Protein AF-A0A3P7J5U1-F1 (afdb_monomer_lite)

Sequence (218 aa):
MSMHHVVLVRIATRFHPLPPKLYDELIEFIVDVSQHRYRTDLALLWVTELYSQYQGFTVCFNHDYISNFGRAPKSELFEKFDTTLCSLLQKLMDKGQHKEALFHKLLLDSPLVTTNALKILEKACLDEVYCAFGMTTLRELLLTRNRQRGELIDMLFRLCFHERAEVKQLCVDTLKELCSLKYMHRDLRMKLIEQLNECTLPTPPPHFVSYSVSILKS

Structure (mmCIF, N/CA/C/O backbone):
data_AF-A0A3P7J5U1-F1
#
_entry.id   AF-A0A3P7J5U1-F1
#
loop_
_atom_site.group_PDB
_atom_site.id
_atom_site.type_symbol
_atom_site.label_atom_id
_atom_site.label_alt_id
_atom_site.label_comp_id
_atom_site.label_asym_id
_atom_site.label_entity_id
_atom_site.label_seq_id
_atom_site.pdbx_PDB_ins_code
_atom_site.Cartn_x
_atom_site.Cartn_y
_atom_site.Cartn_z
_atom_site.occupancy
_atom_site.B_iso_or_equiv
_atom_site.auth_seq_id
_atom_site.auth_comp_id
_atom_site.auth_asym_id
_atom_site.auth_atom_id
_atom_site.pdbx_PDB_model_num
ATOM 1 N N . MET A 1 1 ? 7.829 -17.566 -13.303 1.00 60.84 1 MET A N 1
ATOM 2 C CA . MET A 1 1 ? 7.969 -16.253 -13.972 1.00 60.84 1 MET A CA 1
ATOM 3 C C . MET A 1 1 ? 8.139 -16.450 -15.469 1.00 60.84 1 MET A C 1
ATOM 5 O O . MET A 1 1 ? 8.960 -17.268 -15.862 1.00 60.84 1 MET A O 1
ATOM 9 N N . SER A 1 2 ? 7.387 -15.714 -16.290 1.00 78.25 2 SER A N 1
ATOM 10 C CA . SER A 1 2 ? 7.543 -15.718 -17.752 1.00 78.25 2 SER A CA 1
ATOM 11 C C . SER A 1 2 ? 8.769 -14.896 -18.174 1.00 78.25 2 SER A C 1
ATOM 13 O O . SER A 1 2 ? 8.945 -13.775 -17.695 1.00 78.25 2 SER A O 1
ATOM 15 N N . MET A 1 3 ? 9.592 -15.418 -19.092 1.00 82.50 3 MET A N 1
ATOM 16 C CA . MET A 1 3 ? 10.751 -14.706 -19.659 1.00 82.50 3 MET A CA 1
ATOM 17 C C . MET A 1 3 ? 10.342 -13.353 -20.273 1.00 82.50 3 MET A C 1
ATOM 19 O O . MET A 1 3 ? 11.074 -12.372 -20.156 1.00 82.50 3 MET A O 1
ATOM 23 N N . HIS A 1 4 ? 9.133 -13.269 -20.836 1.00 86.81 4 HIS A N 1
ATOM 24 C CA . HIS A 1 4 ? 8.593 -12.041 -21.421 1.00 86.81 4 HIS A CA 1
ATOM 25 C C . HIS A 1 4 ? 8.397 -10.919 -20.391 1.00 86.81 4 HIS A C 1
ATOM 27 O O . HIS A 1 4 ? 8.702 -9.767 -20.690 1.00 86.81 4 HIS A O 1
ATOM 33 N N . HIS A 1 5 ? 7.958 -11.233 -19.164 1.00 88.69 5 HIS A N 1
ATOM 34 C CA . HIS A 1 5 ? 7.797 -10.218 -18.114 1.00 88.69 5 HIS A CA 1
ATOM 35 C C . HIS A 1 5 ? 9.137 -9.620 -17.703 1.00 88.69 5 HIS A C 1
ATOM 37 O O . HIS A 1 5 ? 9.247 -8.410 -17.539 1.00 88.69 5 HIS A O 1
ATOM 43 N N . VAL A 1 6 ? 10.170 -10.459 -17.584 1.00 89.12 6 VAL A N 1
ATOM 44 C CA . VAL A 1 6 ? 11.515 -9.993 -17.236 1.00 89.12 6 VAL A CA 1
ATOM 45 C C . VAL A 1 6 ? 12.033 -9.039 -18.307 1.00 89.12 6 VAL A C 1
ATOM 47 O O . VAL A 1 6 ? 12.525 -7.967 -17.970 1.00 89.12 6 VAL A O 1
ATOM 50 N N . VAL A 1 7 ? 11.887 -9.387 -19.587 1.00 90.38 7 VAL A N 1
ATOM 51 C CA . VAL A 1 7 ? 12.315 -8.520 -20.695 1.00 90.38 7 VAL A CA 1
ATOM 52 C C . VAL A 1 7 ? 11.563 -7.187 -20.676 1.00 90.38 7 VAL A C 1
ATOM 54 O O . VAL A 1 7 ? 12.207 -6.140 -20.717 1.00 90.38 7 VAL A O 1
ATOM 57 N N . LEU A 1 8 ? 10.233 -7.205 -20.542 1.00 91.12 8 LEU A N 1
ATOM 58 C CA . LEU A 1 8 ? 9.419 -5.986 -20.481 1.00 91.12 8 LEU A CA 1
ATOM 59 C C . LEU A 1 8 ? 9.812 -5.082 -19.310 1.00 91.12 8 LEU A C 1
ATOM 61 O O . LEU A 1 8 ? 10.035 -3.891 -19.512 1.00 91.12 8 LEU A O 1
ATOM 65 N N . VAL A 1 9 ? 9.968 -5.641 -18.106 1.00 92.44 9 VAL A N 1
ATOM 66 C CA . VAL A 1 9 ? 10.398 -4.875 -16.927 1.00 92.44 9 VAL A CA 1
ATOM 67 C C . VAL A 1 9 ? 11.780 -4.282 -17.152 1.00 92.44 9 VAL A C 1
ATOM 69 O O . VAL A 1 9 ? 11.983 -3.108 -16.870 1.00 92.44 9 VAL A O 1
ATOM 72 N N . ARG A 1 10 ? 12.727 -5.044 -17.712 1.00 89.62 10 ARG A N 1
ATOM 73 C CA . ARG A 1 10 ? 14.063 -4.515 -18.016 1.00 89.62 10 ARG A CA 1
ATOM 74 C C . ARG A 1 10 ? 13.990 -3.353 -18.999 1.00 89.62 10 ARG A C 1
ATOM 76 O O . ARG A 1 10 ? 14.661 -2.360 -18.759 1.00 89.62 10 ARG A O 1
ATOM 83 N N . ILE A 1 11 ? 13.173 -3.436 -20.045 1.00 88.25 11 ILE A N 1
ATOM 84 C CA . ILE A 1 11 ? 12.976 -2.322 -20.985 1.00 88.25 11 ILE A CA 1
ATOM 85 C C . ILE A 1 11 ? 12.367 -1.111 -20.262 1.00 88.25 11 ILE A C 1
ATOM 87 O O . ILE A 1 11 ? 12.873 -0.001 -20.412 1.00 88.25 11 ILE A O 1
ATOM 91 N N . ALA A 1 12 ? 11.347 -1.325 -19.427 1.00 89.88 12 ALA A N 1
ATOM 92 C CA . ALA A 1 12 ? 10.651 -0.264 -18.697 1.00 89.88 12 ALA A CA 1
ATOM 93 C C . ALA A 1 12 ? 11.520 0.429 -17.626 1.00 89.88 12 ALA A C 1
ATOM 95 O O . ALA A 1 12 ? 11.313 1.601 -17.297 1.00 89.88 12 ALA A O 1
ATOM 96 N N . THR A 1 13 ? 12.487 -0.284 -17.040 1.00 90.06 13 THR A N 1
ATOM 97 C CA . THR A 1 13 ? 13.262 0.221 -15.898 1.00 90.06 13 THR A CA 1
ATOM 98 C C . THR A 1 13 ? 14.694 0.606 -16.231 1.00 90.06 13 THR A C 1
ATOM 100 O O . THR A 1 13 ? 15.200 1.537 -15.604 1.00 90.06 13 THR A O 1
ATOM 103 N N . ARG A 1 14 ? 15.362 -0.070 -17.176 1.00 85.69 14 ARG A N 1
ATOM 104 C CA . ARG A 1 14 ? 16.804 0.107 -17.437 1.00 85.69 14 ARG A CA 1
ATOM 105 C C . ARG A 1 14 ? 17.145 1.386 -18.175 1.00 85.69 14 ARG A C 1
ATOM 107 O O . ARG A 1 14 ? 18.268 1.843 -18.013 1.00 85.69 14 ARG A O 1
ATOM 114 N N . PHE A 1 15 ? 16.234 1.920 -18.976 1.00 81.12 15 PHE A N 1
ATOM 115 C CA . PHE A 1 15 ? 16.479 3.106 -19.787 1.00 81.12 15 PHE A CA 1
ATOM 116 C C . PHE A 1 15 ? 15.584 4.237 -19.292 1.00 81.12 15 PHE A C 1
ATOM 118 O O . PHE A 1 15 ? 14.374 4.052 -19.138 1.00 81.12 15 PHE A O 1
ATOM 125 N N . HIS A 1 16 ? 16.185 5.383 -18.985 1.00 77.31 16 HIS A N 1
ATOM 126 C CA . HIS A 1 16 ? 15.468 6.569 -18.536 1.00 77.31 16 HIS A CA 1
ATOM 127 C C . HIS A 1 16 ? 15.714 7.753 -19.489 1.00 77.31 16 HIS A C 1
ATOM 129 O O . HIS A 1 16 ? 16.869 7.975 -19.863 1.00 77.31 16 HIS A O 1
ATOM 135 N N . PRO A 1 17 ? 14.660 8.523 -19.838 1.00 79.69 17 PRO A N 1
ATOM 136 C CA . PRO A 1 17 ? 13.260 8.356 -19.440 1.00 79.69 17 PRO A CA 1
ATOM 137 C C . PRO A 1 17 ? 12.537 7.265 -20.239 1.00 79.69 17 PRO A C 1
ATOM 139 O O . PRO A 1 17 ? 12.826 7.025 -21.410 1.00 79.69 17 PRO A O 1
ATOM 142 N N . LEU A 1 18 ? 11.555 6.618 -19.604 1.00 84.56 18 LEU A N 1
ATOM 143 C CA . LEU A 1 18 ? 10.609 5.774 -20.331 1.00 84.56 18 LEU A CA 1
ATOM 144 C C . LEU A 1 18 ? 9.651 6.699 -21.100 1.00 84.56 18 LEU A C 1
ATOM 146 O O . LEU A 1 18 ? 9.106 7.615 -20.481 1.00 84.56 18 LEU A O 1
ATOM 150 N N . PRO A 1 19 ? 9.414 6.493 -22.409 1.00 89.06 19 PRO A N 1
ATOM 151 C CA . PRO A 1 19 ? 8.459 7.309 -23.147 1.00 89.06 19 PRO A CA 1
ATOM 152 C C . PRO A 1 19 ? 7.081 7.291 -22.461 1.00 89.06 19 PRO A C 1
ATOM 154 O O . PRO A 1 19 ? 6.579 6.197 -22.192 1.00 89.06 19 PRO A O 1
ATOM 157 N N . PRO A 1 20 ? 6.435 8.452 -22.218 1.00 90.31 20 PRO A N 1
ATOM 158 C CA . PRO A 1 20 ? 5.174 8.514 -21.472 1.00 90.31 20 PRO A CA 1
ATOM 159 C C . PRO A 1 20 ? 4.081 7.609 -22.047 1.00 90.31 20 PRO A C 1
ATOM 161 O O . PRO A 1 20 ? 3.435 6.877 -21.312 1.00 90.31 20 PRO A O 1
ATOM 164 N N . LYS A 1 21 ? 3.969 7.550 -23.381 1.00 92.31 21 LYS A N 1
ATOM 165 C CA . LYS A 1 21 ? 3.026 6.653 -24.067 1.00 92.31 21 LYS A CA 1
ATOM 166 C C . LYS A 1 21 ? 3.228 5.183 -23.692 1.00 92.31 21 LYS A C 1
ATOM 168 O O . LYS A 1 21 ? 2.262 4.489 -23.413 1.00 92.31 21 LYS A O 1
ATOM 173 N N . LEU A 1 22 ? 4.481 4.724 -23.659 1.00 91.00 22 LEU A N 1
ATOM 174 C CA . LEU A 1 22 ? 4.805 3.338 -23.318 1.00 91.00 22 LEU A CA 1
ATOM 175 C C . LEU A 1 22 ? 4.545 3.055 -21.834 1.00 91.00 22 LEU A C 1
ATOM 177 O O . LEU A 1 22 ? 4.099 1.965 -21.486 1.00 91.00 22 LEU A O 1
ATOM 181 N N . TYR A 1 23 ? 4.821 4.029 -20.964 1.00 93.38 23 TYR A N 1
ATOM 182 C CA . TYR A 1 23 ? 4.488 3.941 -19.545 1.00 93.38 23 TYR A CA 1
ATOM 183 C C . TYR A 1 23 ? 2.976 3.779 -19.343 1.00 93.38 23 TYR A C 1
ATOM 185 O O . TYR A 1 23 ? 2.546 2.829 -18.690 1.00 93.38 23 TYR A O 1
ATOM 193 N N . ASP A 1 24 ? 2.179 4.652 -19.959 1.00 93.81 24 ASP A N 1
ATOM 194 C CA . ASP A 1 24 ? 0.721 4.633 -19.846 1.00 93.81 24 ASP A CA 1
ATOM 195 C C . ASP A 1 24 ? 0.129 3.343 -20.424 1.00 93.81 24 ASP A C 1
ATOM 197 O O . ASP A 1 24 ? -0.691 2.695 -19.775 1.00 93.81 24 ASP A O 1
ATOM 201 N N . GLU A 1 25 ? 0.592 2.906 -21.599 1.00 93.56 25 GLU A N 1
ATOM 202 C CA . GLU A 1 25 ? 0.176 1.637 -22.204 1.00 93.56 25 GLU A CA 1
ATOM 203 C C . GLU A 1 25 ? 0.523 0.432 -21.325 1.00 93.56 25 GLU A C 1
ATOM 205 O O . GLU A 1 25 ? -0.283 -0.491 -21.214 1.00 93.56 25 GLU A O 1
ATOM 210 N N . LEU A 1 26 ? 1.686 0.428 -20.665 1.00 93.25 26 LEU A N 1
ATOM 211 C CA . LEU A 1 26 ? 2.076 -0.657 -19.766 1.00 93.25 26 LEU A CA 1
ATOM 212 C C . LEU A 1 26 ? 1.196 -0.696 -18.511 1.00 93.25 26 LEU A C 1
ATOM 214 O O . LEU A 1 26 ? 0.783 -1.779 -18.091 1.00 93.25 26 LEU A O 1
ATOM 218 N N . ILE A 1 27 ? 0.874 0.465 -17.934 1.00 93.44 27 ILE A N 1
ATOM 219 C CA . ILE A 1 27 ? -0.076 0.569 -16.821 1.00 93.44 27 ILE A CA 1
ATOM 220 C C . ILE A 1 27 ? -1.443 0.041 -17.262 1.00 93.44 27 ILE A C 1
ATOM 222 O O . ILE A 1 27 ? -1.974 -0.868 -16.623 1.00 93.44 27 ILE A O 1
ATOM 226 N N . GLU A 1 28 ? -1.985 0.550 -18.371 1.00 91.81 28 GLU A N 1
ATOM 227 C CA . GLU A 1 28 ? -3.286 0.148 -18.919 1.00 91.81 28 GLU A CA 1
ATOM 228 C C . GLU A 1 28 ? -3.339 -1.350 -19.232 1.00 91.81 28 GLU A C 1
ATOM 230 O O . GLU A 1 28 ? -4.322 -2.017 -18.892 1.00 91.81 28 GLU A O 1
ATOM 235 N N . PHE A 1 29 ? -2.261 -1.890 -19.803 1.00 90.75 29 PHE A N 1
ATOM 236 C CA . PHE A 1 29 ? -2.098 -3.314 -20.059 1.00 90.75 29 PHE A CA 1
ATOM 237 C C . PHE A 1 29 ? -2.156 -4.121 -18.764 1.00 90.75 29 PHE A C 1
ATOM 239 O O . PHE A 1 29 ? -2.888 -5.105 -18.708 1.00 90.75 29 PHE A O 1
ATOM 246 N N . ILE A 1 30 ? -1.425 -3.720 -17.719 1.00 90.88 30 ILE A N 1
ATOM 247 C CA . ILE A 1 30 ? -1.407 -4.421 -16.426 1.00 90.88 30 ILE A CA 1
ATOM 248 C C . ILE A 1 30 ? -2.788 -4.402 -15.769 1.00 90.88 30 ILE A C 1
ATOM 250 O O . ILE A 1 30 ? -3.239 -5.434 -15.268 1.00 90.88 30 ILE A O 1
ATOM 254 N N . VAL A 1 31 ? -3.461 -3.249 -15.772 1.00 88.88 31 VAL A N 1
ATOM 255 C CA . VAL A 1 31 ? -4.744 -3.083 -15.080 1.00 88.88 31 VAL A CA 1
ATOM 256 C C . VAL A 1 31 ? -5.940 -3.606 -15.879 1.00 88.88 31 VAL A C 1
ATOM 258 O O . VAL A 1 31 ? -7.067 -3.510 -15.400 1.00 88.88 31 VAL A O 1
ATOM 261 N N . ASP A 1 32 ? -5.768 -4.123 -17.094 1.00 85.62 32 ASP A N 1
ATOM 262 C CA . ASP A 1 32 ? -6.867 -4.685 -17.885 1.00 85.62 32 ASP A CA 1
ATOM 263 C C . ASP A 1 32 ? -7.365 -6.042 -17.318 1.00 85.62 32 ASP A C 1
ATOM 265 O O . ASP A 1 32 ? -6.584 -6.945 -17.001 1.00 85.62 32 ASP A O 1
ATOM 269 N N . VAL A 1 33 ? -8.696 -6.161 -17.201 1.00 66.94 33 VAL A N 1
ATOM 270 C CA . VAL A 1 33 ? -9.469 -7.213 -16.504 1.00 66.94 33 VAL A CA 1
ATOM 271 C C . VAL A 1 33 ? -9.299 -8.590 -17.152 1.00 66.94 33 VAL A C 1
ATOM 273 O O . VAL A 1 33 ? -9.354 -9.614 -16.468 1.00 66.94 33 VAL A O 1
ATOM 276 N N . SER A 1 34 ? -9.056 -8.625 -18.463 1.00 70.50 34 SER A N 1
ATOM 277 C CA . SER A 1 34 ? -9.069 -9.861 -19.253 1.00 70.50 34 SER A CA 1
ATOM 278 C C . SER A 1 34 ? -7.992 -10.888 -18.852 1.00 70.50 34 SER A C 1
ATOM 280 O O . SER A 1 34 ? -8.170 -12.076 -19.112 1.00 70.50 34 SER A O 1
ATOM 282 N N . GLN A 1 35 ? -6.889 -10.474 -18.203 1.00 68.75 35 GLN A N 1
ATOM 283 C CA . GLN A 1 35 ? -5.720 -11.335 -17.917 1.00 68.75 35 GLN A CA 1
ATOM 284 C C . GLN A 1 35 ? -5.058 -11.068 -16.542 1.00 68.75 35 GLN A C 1
ATOM 286 O O . GLN A 1 35 ? -3.833 -10.982 -16.418 1.00 68.75 35 GLN A O 1
ATOM 291 N N . HIS A 1 36 ? -5.855 -10.942 -15.477 1.00 67.31 36 HIS A N 1
ATOM 292 C CA . HIS A 1 36 ? -5.398 -10.485 -14.151 1.00 67.31 36 HIS A CA 1
ATOM 293 C C . HIS A 1 36 ? -4.274 -11.322 -13.495 1.00 67.31 36 HIS A C 1
ATOM 295 O O . HIS A 1 36 ? -3.362 -10.754 -12.888 1.00 67.31 36 HIS A O 1
ATOM 301 N N . ARG A 1 37 ? -4.280 -12.664 -13.605 1.00 68.75 37 ARG A N 1
ATOM 302 C CA . ARG A 1 37 ? -3.286 -13.504 -12.894 1.00 68.75 37 ARG A CA 1
ATOM 303 C C . ARG A 1 37 ? -1.867 -13.318 -13.419 1.00 68.75 37 ARG A C 1
ATOM 305 O O . ARG A 1 37 ? -0.956 -13.103 -12.630 1.00 68.75 37 ARG A O 1
ATOM 312 N N . TYR A 1 38 ? -1.680 -13.362 -14.737 1.00 72.88 38 TYR A N 1
ATOM 313 C CA . TYR A 1 38 ? -0.350 -13.235 -15.341 1.00 72.88 38 TYR A CA 1
ATOM 314 C C . TYR A 1 38 ? 0.214 -11.819 -15.182 1.00 72.88 38 TYR A C 1
ATOM 316 O O . TYR A 1 38 ? 1.407 -11.643 -14.951 1.00 72.88 38 TYR A O 1
ATOM 324 N N . ARG A 1 39 ? -0.649 -10.804 -15.233 1.00 85.75 39 ARG A N 1
ATOM 325 C CA . ARG A 1 39 ? -0.245 -9.397 -15.116 1.00 85.75 39 ARG A CA 1
ATOM 326 C C . ARG A 1 39 ? 0.097 -8.977 -13.687 1.00 85.75 39 ARG A C 1
ATOM 328 O O . ARG A 1 39 ? 0.854 -8.028 -13.509 1.00 85.75 39 ARG A O 1
ATOM 335 N N . THR A 1 40 ? -0.376 -9.719 -12.684 1.00 88.62 40 THR A N 1
ATOM 336 C CA . THR A 1 40 ? 0.003 -9.494 -11.281 1.00 88.62 40 THR A CA 1
ATOM 337 C C . THR A 1 40 ? 1.506 -9.664 -11.076 1.00 88.62 40 THR A C 1
ATOM 339 O O . THR A 1 40 ? 2.155 -8.766 -10.547 1.00 88.62 40 THR A O 1
ATOM 342 N N . ASP A 1 41 ? 2.080 -10.768 -11.563 1.00 89.44 41 ASP A N 1
ATOM 343 C CA . ASP A 1 41 ? 3.523 -11.011 -11.461 1.00 89.44 41 ASP A CA 1
ATOM 344 C C . ASP A 1 41 ? 4.324 -9.920 -12.178 1.00 89.44 41 ASP A C 1
ATOM 346 O O . ASP A 1 41 ? 5.362 -9.489 -11.685 1.00 89.44 41 ASP A O 1
ATOM 350 N N . LEU A 1 42 ? 3.841 -9.455 -13.337 1.00 93.00 42 LEU A N 1
ATOM 351 C CA . LEU A 1 42 ? 4.474 -8.371 -14.086 1.00 93.00 42 LEU A CA 1
ATOM 352 C C . LEU A 1 42 ? 4.495 -7.062 -13.282 1.00 93.00 42 LEU A C 1
ATOM 354 O O . LEU A 1 42 ? 5.540 -6.419 -13.204 1.00 93.00 42 LEU A O 1
ATOM 358 N N . ALA A 1 43 ? 3.370 -6.691 -12.669 1.00 93.75 43 ALA A N 1
ATOM 359 C CA . ALA A 1 43 ? 3.262 -5.488 -11.848 1.00 93.75 43 ALA A CA 1
ATOM 360 C C . ALA A 1 43 ? 4.212 -5.538 -10.643 1.00 93.75 43 ALA A C 1
ATOM 362 O O . ALA A 1 43 ? 4.966 -4.594 -10.409 1.00 93.75 43 ALA A O 1
ATOM 363 N N . LEU A 1 44 ? 4.221 -6.666 -9.925 1.00 94.12 44 LEU A N 1
ATOM 364 C CA . LEU A 1 44 ? 5.107 -6.877 -8.780 1.00 94.12 44 LEU A CA 1
ATOM 365 C C . LEU A 1 44 ? 6.576 -6.825 -9.205 1.00 94.12 44 LEU A C 1
ATOM 367 O O . LEU A 1 44 ? 7.359 -6.103 -8.596 1.00 94.12 44 LEU A O 1
ATOM 371 N N . LEU A 1 45 ? 6.947 -7.501 -10.297 1.00 94.25 45 LEU A N 1
ATOM 372 C CA . LEU A 1 45 ? 8.310 -7.456 -10.830 1.00 94.25 45 LEU A CA 1
ATOM 373 C C . LEU A 1 45 ? 8.744 -6.039 -11.198 1.00 94.25 45 LEU A C 1
ATOM 375 O O . LEU A 1 45 ? 9.884 -5.664 -10.925 1.00 94.25 45 LEU A O 1
ATOM 379 N N . TRP A 1 46 ? 7.852 -5.253 -11.802 1.00 95.50 46 TRP A N 1
ATOM 380 C CA . TRP A 1 46 ? 8.151 -3.876 -12.172 1.00 95.50 46 TRP A CA 1
ATOM 381 C C . TRP A 1 46 ? 8.422 -3.011 -10.937 1.00 95.50 46 TRP A C 1
ATOM 383 O O . TRP A 1 46 ? 9.476 -2.378 -10.849 1.00 95.50 46 TRP A O 1
ATOM 393 N N . VAL A 1 47 ? 7.521 -3.045 -9.954 1.00 96.88 47 VAL A N 1
ATOM 394 C CA . VAL A 1 47 ? 7.639 -2.286 -8.698 1.00 96.88 47 VAL A CA 1
ATOM 395 C C . VAL A 1 47 ? 8.877 -2.718 -7.902 1.00 96.88 47 VAL A C 1
ATOM 397 O O . VAL A 1 47 ? 9.640 -1.869 -7.436 1.00 96.88 47 VAL A O 1
ATOM 400 N N . THR A 1 48 ? 9.141 -4.022 -7.793 1.00 95.75 48 THR A N 1
ATOM 401 C CA . THR A 1 48 ? 10.325 -4.555 -7.102 1.00 95.75 48 THR A CA 1
ATOM 402 C C . THR A 1 48 ? 11.627 -4.161 -7.797 1.00 95.75 48 THR A C 1
ATOM 404 O O . THR A 1 48 ? 12.601 -3.831 -7.116 1.00 95.75 48 THR A O 1
ATOM 407 N N . GLU A 1 49 ? 11.682 -4.169 -9.130 1.00 95.00 49 GLU A N 1
ATOM 408 C CA . GLU A 1 49 ? 12.876 -3.738 -9.864 1.00 95.00 49 GLU A CA 1
ATOM 409 C C . GLU A 1 49 ? 13.139 -2.240 -9.658 1.00 95.00 49 GLU A C 1
ATOM 411 O O . GLU A 1 49 ? 14.279 -1.869 -9.393 1.00 95.00 49 GLU A O 1
ATOM 416 N N . LEU A 1 50 ? 12.109 -1.387 -9.699 1.00 94.94 50 LEU A N 1
ATOM 417 C CA . LEU A 1 50 ? 12.257 0.048 -9.419 1.00 94.94 50 LEU A CA 1
ATOM 418 C C . LEU A 1 50 ? 12.755 0.304 -7.993 1.00 94.94 50 LEU A C 1
ATOM 420 O O . LEU A 1 50 ? 13.673 1.098 -7.787 1.00 94.94 50 LEU A O 1
ATOM 424 N N . TYR A 1 51 ? 12.217 -0.419 -7.009 1.00 95.94 51 TYR A N 1
ATOM 425 C CA . TYR A 1 51 ? 12.725 -0.351 -5.641 1.00 95.94 51 TYR A CA 1
ATOM 426 C C . TYR A 1 51 ? 14.182 -0.826 -5.546 1.00 95.94 51 TYR A C 1
ATOM 428 O O . TYR A 1 51 ? 14.992 -0.227 -4.839 1.00 95.94 51 TYR A O 1
ATOM 436 N N . SER A 1 52 ? 14.539 -1.884 -6.276 1.00 94.81 52 SER A N 1
ATOM 437 C CA . SER A 1 52 ? 15.909 -2.408 -6.315 1.00 94.81 52 SER A CA 1
ATOM 438 C C . SER A 1 52 ? 16.887 -1.394 -6.911 1.00 94.81 52 SER A C 1
ATOM 440 O O . SER A 1 52 ? 17.995 -1.250 -6.393 1.00 94.81 52 SER A O 1
ATOM 442 N N . GLN A 1 53 ? 16.470 -0.637 -7.931 1.00 91.94 53 GLN A N 1
ATOM 443 C CA . GLN A 1 53 ? 17.237 0.492 -8.466 1.00 91.94 53 GLN A CA 1
ATOM 444 C C . GLN A 1 53 ? 17.396 1.593 -7.413 1.00 91.94 53 GLN A C 1
ATOM 446 O O . GLN A 1 53 ? 18.514 2.037 -7.162 1.00 91.94 53 GLN A O 1
ATOM 451 N N . TYR A 1 54 ? 16.311 1.980 -6.738 1.00 93.06 54 TYR A N 1
ATOM 452 C CA . TYR A 1 54 ? 16.336 2.972 -5.654 1.00 93.06 54 TYR A CA 1
ATOM 453 C C . TYR A 1 54 ? 17.287 2.590 -4.502 1.00 93.06 54 TYR A C 1
ATOM 455 O O . TYR A 1 54 ? 18.002 3.444 -3.970 1.00 93.06 54 TYR A O 1
ATOM 463 N N . GLN A 1 55 ? 17.342 1.308 -4.137 1.00 93.50 55 GLN A N 1
ATOM 464 C CA . GLN A 1 55 ? 18.278 0.790 -3.131 1.00 93.50 55 GLN A CA 1
ATOM 465 C C . GLN A 1 55 ? 19.715 0.631 -3.656 1.00 93.50 55 GLN A C 1
ATOM 467 O O . GLN A 1 55 ? 20.631 0.395 -2.871 1.00 93.50 55 GLN A O 1
ATOM 472 N N . GLY A 1 56 ? 19.934 0.774 -4.966 1.00 89.25 56 GLY A N 1
ATOM 473 C CA . GLY A 1 56 ? 21.242 0.643 -5.605 1.00 89.25 56 GLY A CA 1
ATOM 474 C C . GLY A 1 56 ? 21.664 -0.796 -5.915 1.00 89.25 56 GLY A C 1
ATOM 475 O O . GLY A 1 56 ? 22.832 -1.018 -6.235 1.00 89.25 56 GLY A O 1
ATOM 476 N N . PHE A 1 57 ? 20.745 -1.766 -5.845 1.00 89.06 57 PHE A N 1
ATOM 477 C CA . PHE A 1 57 ? 21.004 -3.171 -6.184 1.00 89.06 57 PHE A CA 1
ATOM 478 C C . PHE A 1 57 ? 21.041 -3.424 -7.694 1.00 89.06 57 PHE A C 1
ATOM 480 O O . PHE A 1 57 ? 21.719 -4.345 -8.150 1.00 89.06 57 PHE A O 1
ATOM 487 N N . THR A 1 58 ? 20.324 -2.622 -8.482 1.00 87.50 58 THR A N 1
ATOM 488 C CA . THR A 1 58 ? 20.317 -2.713 -9.948 1.00 87.50 58 THR A CA 1
ATOM 489 C C . THR A 1 58 ? 20.572 -1.355 -10.594 1.00 87.50 58 THR A C 1
ATOM 491 O O . THR A 1 58 ? 20.501 -0.306 -9.957 1.00 87.50 58 THR A O 1
ATOM 494 N N . VAL A 1 59 ? 20.939 -1.380 -11.878 1.00 80.62 59 VAL A N 1
ATOM 495 C CA . VAL A 1 59 ? 21.338 -0.187 -12.635 1.00 80.62 59 VAL A CA 1
ATOM 496 C C . VAL A 1 59 ? 20.154 0.347 -13.445 1.00 80.62 59 VAL A C 1
ATOM 498 O O . VAL A 1 59 ? 19.401 -0.423 -14.048 1.00 80.62 59 VAL A O 1
ATOM 501 N N . CYS A 1 60 ? 20.029 1.669 -13.478 1.00 80.06 60 CYS A N 1
ATOM 502 C CA . CYS A 1 60 ? 19.247 2.437 -14.441 1.00 80.06 60 CYS A CA 1
ATOM 503 C C . CYS A 1 60 ? 20.249 3.268 -15.245 1.00 80.06 60 CYS A C 1
ATOM 505 O O . CYS A 1 60 ? 21.108 3.883 -14.621 1.00 80.06 60 CYS A O 1
ATOM 507 N N . PHE A 1 61 ? 20.176 3.246 -16.573 1.00 74.44 61 PHE A N 1
ATOM 508 C CA . PHE A 1 61 ? 20.984 4.072 -17.464 1.00 74.44 61 PHE A CA 1
ATOM 509 C C . PHE A 1 61 ? 20.185 5.321 -17.845 1.00 74.44 61 PHE A C 1
ATOM 511 O O . PHE A 1 61 ? 19.104 5.212 -18.429 1.00 74.44 61 PHE A O 1
ATOM 518 N N . ASN A 1 62 ? 20.719 6.495 -17.516 1.00 68.94 62 ASN A N 1
ATOM 519 C CA . ASN A 1 62 ? 20.181 7.787 -17.946 1.00 68.94 62 ASN A CA 1
ATOM 520 C C . ASN A 1 62 ? 20.944 8.316 -19.184 1.00 68.94 62 ASN A C 1
ATOM 522 O O . ASN A 1 62 ? 22.059 7.867 -19.463 1.00 68.94 62 ASN A O 1
ATOM 526 N N . HIS A 1 63 ? 20.357 9.270 -19.916 1.00 60.81 63 HIS A N 1
ATOM 527 C CA . HIS A 1 63 ? 20.962 9.937 -21.078 1.00 60.81 63 HIS A CA 1
ATOM 528 C C . HIS A 1 63 ? 22.319 10.585 -20.768 1.00 60.81 63 HIS A C 1
ATOM 530 O O . HIS A 1 63 ? 23.200 10.590 -21.625 1.00 60.81 63 HIS A O 1
ATOM 536 N N . ASP A 1 64 ? 22.524 11.037 -19.531 1.00 60.03 64 ASP A N 1
ATOM 537 C CA . ASP A 1 64 ? 23.797 11.569 -19.039 1.00 60.03 64 ASP A CA 1
ATOM 538 C C . ASP A 1 64 ? 24.740 10.456 -18.548 1.00 60.03 64 ASP A C 1
ATOM 540 O O . ASP A 1 64 ? 25.191 10.408 -17.400 1.00 60.03 64 ASP A O 1
ATOM 544 N N . TYR A 1 65 ? 25.085 9.535 -19.449 1.00 55.38 65 TYR A N 1
ATOM 545 C CA . TYR A 1 65 ? 26.043 8.459 -19.164 1.00 55.38 65 TYR A CA 1
ATOM 546 C C . TYR A 1 65 ? 27.424 8.982 -18.717 1.00 55.38 65 TYR A C 1
ATOM 548 O O . TYR A 1 65 ? 28.171 8.256 -18.059 1.00 55.38 65 TYR A O 1
ATOM 556 N N . ILE A 1 66 ? 2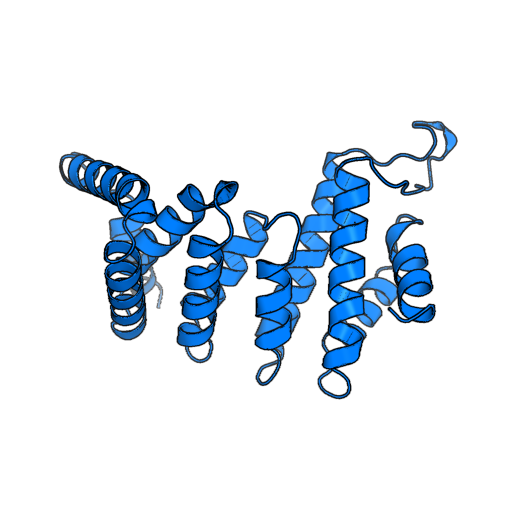7.741 10.240 -19.049 1.00 54.38 66 ILE A N 1
ATOM 557 C CA . ILE A 1 66 ? 29.041 10.889 -18.839 1.00 54.38 66 ILE A CA 1
ATOM 558 C C . ILE A 1 66 ? 29.200 11.447 -17.415 1.00 54.38 66 ILE A C 1
ATOM 560 O O . ILE A 1 66 ? 30.303 11.400 -16.879 1.00 54.38 66 ILE A O 1
ATOM 564 N N . SER A 1 67 ? 28.139 11.964 -16.781 1.00 63.25 67 SER A N 1
ATOM 565 C CA . SER A 1 67 ? 28.279 12.756 -15.544 1.00 63.25 67 SER A CA 1
ATOM 566 C C . SER A 1 67 ? 28.290 11.915 -14.260 1.00 63.25 67 SER A C 1
ATOM 568 O O . SER A 1 67 ? 29.032 12.237 -13.339 1.00 63.25 67 SER A O 1
ATOM 570 N N . ASN A 1 68 ? 27.533 10.809 -14.214 1.00 60.62 68 ASN A N 1
ATOM 571 C CA . ASN A 1 68 ? 27.361 9.966 -13.015 1.00 60.62 68 ASN A CA 1
ATOM 572 C C . ASN A 1 68 ? 27.509 8.454 -13.291 1.00 60.62 68 ASN A C 1
ATOM 574 O O . ASN A 1 68 ? 26.863 7.628 -12.638 1.00 60.62 68 ASN A O 1
ATOM 578 N N . PHE A 1 69 ? 28.308 8.059 -14.290 1.00 60.69 69 PHE A N 1
ATOM 579 C CA . PHE A 1 69 ? 28.397 6.659 -14.752 1.00 60.69 69 PHE A CA 1
ATOM 580 C C . PHE A 1 69 ? 27.013 6.058 -15.075 1.00 60.69 69 PHE A C 1
ATOM 582 O O . PHE A 1 69 ? 26.732 4.890 -14.792 1.00 60.69 69 PHE A O 1
ATOM 589 N N . GLY A 1 70 ? 26.115 6.893 -15.606 1.00 60.06 70 GLY A N 1
ATOM 590 C CA . GLY A 1 70 ? 24.747 6.528 -15.961 1.00 60.06 70 GLY A CA 1
ATOM 591 C C . GLY A 1 70 ? 23.765 6.377 -14.799 1.00 60.06 70 GLY A C 1
ATOM 592 O O . GLY A 1 70 ? 22.607 6.098 -15.082 1.00 60.06 70 GLY A O 1
ATOM 593 N N . ARG A 1 71 ? 24.157 6.572 -13.529 1.00 67.81 71 ARG A N 1
ATOM 594 C CA . ARG A 1 71 ? 23.255 6.408 -12.373 1.00 67.81 71 ARG A CA 1
ATOM 595 C C . ARG A 1 71 ? 22.404 7.657 -12.133 1.00 67.81 71 ARG A C 1
ATOM 597 O O . ARG A 1 71 ? 22.938 8.734 -11.877 1.00 67.81 71 ARG A O 1
ATOM 604 N N . ALA A 1 72 ? 21.082 7.490 -12.150 1.00 77.62 72 ALA A N 1
ATOM 605 C CA . ALA A 1 72 ? 20.156 8.539 -11.730 1.00 77.62 72 ALA A CA 1
ATOM 606 C C . ALA A 1 72 ? 20.291 8.836 -10.215 1.00 77.62 72 ALA A C 1
ATOM 608 O O . ALA A 1 72 ? 20.597 7.921 -9.437 1.00 77.62 72 ALA A O 1
ATOM 609 N N . PRO A 1 73 ? 20.064 10.088 -9.769 1.00 84.81 73 PRO A N 1
ATOM 610 C CA . PRO A 1 73 ? 20.017 10.447 -8.355 1.00 84.81 73 PRO A CA 1
ATOM 611 C C . PRO A 1 73 ? 19.022 9.591 -7.565 1.00 84.81 73 PRO A C 1
ATOM 613 O O . PRO A 1 73 ? 17.954 9.223 -8.052 1.00 84.81 73 PRO A O 1
ATOM 616 N N . LYS A 1 74 ? 19.332 9.322 -6.291 1.00 88.00 74 LYS A N 1
ATOM 617 C CA . LYS A 1 74 ? 18.476 8.493 -5.426 1.00 88.00 74 LYS A CA 1
ATOM 618 C C . LYS A 1 74 ? 17.056 9.058 -5.266 1.00 88.00 74 LYS A C 1
ATOM 620 O O . LYS A 1 74 ? 16.114 8.280 -5.161 1.00 88.00 74 LYS A O 1
ATOM 625 N N . SER A 1 75 ? 16.904 10.384 -5.252 1.00 90.50 75 SER A N 1
ATOM 626 C CA . SER A 1 75 ? 15.601 11.059 -5.196 1.00 90.50 75 SER A CA 1
ATOM 627 C C . SER A 1 75 ? 14.750 10.782 -6.436 1.00 90.50 75 SER A C 1
ATOM 629 O O . SER A 1 75 ? 13.583 10.447 -6.295 1.00 90.50 75 SER A O 1
ATOM 631 N N . GLU A 1 76 ? 15.347 10.834 -7.627 1.00 89.19 76 GLU A N 1
ATOM 632 C CA . GLU A 1 76 ? 14.672 10.547 -8.901 1.00 89.19 76 GLU A CA 1
ATOM 633 C C . GLU A 1 76 ? 14.265 9.067 -8.995 1.00 89.19 76 GLU A C 1
ATOM 635 O O . GLU A 1 76 ? 13.160 8.733 -9.417 1.00 89.19 76 GLU A O 1
ATOM 640 N N . LEU A 1 77 ? 15.127 8.156 -8.528 1.00 91.19 77 LEU A N 1
ATOM 641 C CA . LEU A 1 77 ? 14.805 6.726 -8.463 1.00 91.19 77 LEU A CA 1
ATOM 642 C C . LEU A 1 77 ? 13.662 6.436 -7.481 1.00 91.19 77 LEU A C 1
ATOM 644 O O . LEU A 1 77 ? 12.815 5.586 -7.762 1.00 91.19 77 LEU A O 1
ATOM 648 N N . PHE A 1 78 ? 13.634 7.136 -6.343 1.00 94.69 78 PHE A N 1
ATOM 649 C CA . PHE A 1 78 ? 12.528 7.048 -5.393 1.00 94.69 78 PHE A CA 1
ATOM 650 C C . PHE A 1 78 ? 11.230 7.573 -6.000 1.00 94.69 78 PHE A C 1
ATOM 652 O O . PHE A 1 78 ? 10.214 6.893 -5.913 1.00 94.69 78 PHE A O 1
ATOM 659 N N . GLU A 1 79 ? 11.270 8.742 -6.641 1.00 94.31 79 GLU A N 1
ATOM 660 C CA . GLU A 1 79 ? 10.116 9.336 -7.316 1.00 94.31 79 GLU A CA 1
ATOM 661 C C . GLU A 1 79 ? 9.566 8.388 -8.383 1.00 94.31 79 GLU A C 1
ATOM 663 O O . GLU A 1 79 ? 8.384 8.067 -8.366 1.00 94.31 79 GLU A O 1
ATOM 668 N N . LYS A 1 80 ? 10.425 7.814 -9.232 1.00 92.62 80 LYS A N 1
ATOM 669 C CA . LYS A 1 80 ? 10.012 6.827 -10.241 1.00 92.62 80 LYS A CA 1
ATOM 670 C C . LYS A 1 80 ? 9.309 5.619 -9.616 1.00 92.62 80 LYS A C 1
ATOM 672 O O . LYS A 1 80 ? 8.279 5.174 -10.128 1.00 92.62 80 LYS A O 1
ATOM 677 N N . PHE A 1 81 ? 9.861 5.076 -8.530 1.00 96.56 81 PHE A N 1
ATOM 678 C CA . PHE A 1 81 ? 9.250 3.976 -7.783 1.00 96.56 81 PHE A CA 1
ATOM 679 C C . PHE A 1 81 ? 7.880 4.371 -7.214 1.00 96.56 81 PHE A C 1
ATOM 681 O O . PHE A 1 81 ? 6.896 3.666 -7.448 1.00 96.56 81 PHE A O 1
ATOM 688 N N . ASP A 1 82 ? 7.814 5.504 -6.517 1.00 97.75 82 ASP A N 1
ATOM 689 C CA . ASP A 1 82 ? 6.607 5.997 -5.858 1.00 97.75 82 ASP A CA 1
ATOM 690 C C . ASP A 1 82 ? 5.498 6.316 -6.865 1.00 97.75 82 ASP A C 1
ATOM 692 O O . ASP A 1 82 ? 4.380 5.816 -6.734 1.00 97.75 82 ASP A O 1
ATOM 696 N N . THR A 1 83 ? 5.813 7.063 -7.924 1.00 96.62 83 THR A N 1
ATOM 697 C CA . THR A 1 83 ? 4.877 7.406 -8.999 1.00 96.62 83 THR A CA 1
ATOM 698 C C . THR A 1 83 ? 4.345 6.159 -9.693 1.00 96.62 83 THR A C 1
ATOM 700 O O . THR A 1 83 ? 3.143 6.087 -9.949 1.00 96.62 83 THR A O 1
ATOM 703 N N . THR A 1 84 ? 5.189 5.155 -9.956 1.00 96.75 84 THR A N 1
ATOM 704 C CA . THR A 1 84 ? 4.751 3.906 -10.603 1.00 96.75 84 THR A CA 1
ATOM 705 C C . THR A 1 84 ? 3.802 3.115 -9.712 1.00 96.75 84 THR A C 1
ATOM 707 O O . THR A 1 84 ? 2.720 2.725 -10.159 1.00 96.75 84 THR A O 1
ATOM 710 N N . LEU A 1 85 ? 4.162 2.919 -8.440 1.00 97.69 85 LEU A N 1
ATOM 711 C CA . LEU A 1 85 ? 3.304 2.239 -7.470 1.00 97.69 85 LEU A CA 1
ATOM 712 C C . LEU A 1 85 ? 1.963 2.9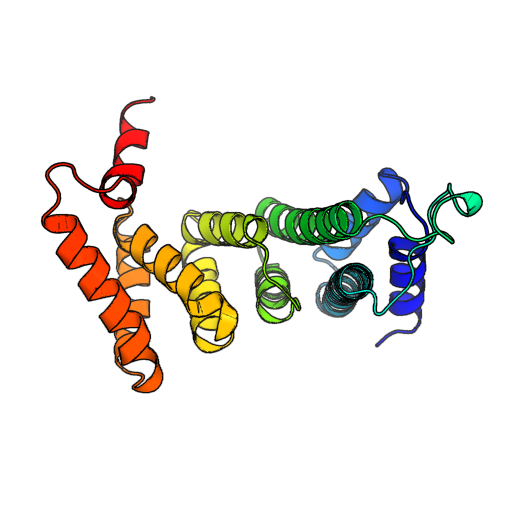72 -7.316 1.00 97.69 85 LEU A C 1
ATOM 714 O O . LEU A 1 85 ? 0.904 2.353 -7.413 1.00 97.69 85 LEU A O 1
ATOM 718 N N . CYS A 1 86 ? 1.998 4.293 -7.139 1.00 97.75 86 CYS A N 1
ATOM 719 C CA . CYS A 1 86 ? 0.799 5.108 -6.978 1.00 97.75 86 CYS A CA 1
ATOM 720 C C . CYS A 1 86 ? -0.081 5.116 -8.235 1.00 97.75 86 CYS A C 1
ATOM 722 O O . CYS A 1 86 ? -1.301 5.030 -8.113 1.00 97.75 86 CYS A O 1
ATOM 724 N N . SER A 1 87 ? 0.509 5.163 -9.433 1.00 96.69 87 SER A N 1
ATOM 725 C CA . SER A 1 87 ? -0.238 5.129 -10.699 1.00 96.69 87 SER A CA 1
ATOM 726 C C . SER A 1 87 ? -0.988 3.812 -10.869 1.00 96.69 87 SER A C 1
ATOM 728 O O . SER A 1 87 ? -2.162 3.821 -11.232 1.00 96.69 87 SER A O 1
ATOM 730 N N . LEU A 1 88 ? -0.339 2.682 -10.560 1.00 95.31 88 LEU A N 1
ATOM 731 C CA . LEU A 1 88 ? -0.986 1.370 -10.568 1.00 95.31 88 LEU A CA 1
ATOM 732 C C . LEU A 1 88 ? -2.154 1.332 -9.579 1.00 95.31 88 LEU A C 1
ATOM 734 O O . LEU A 1 88 ? -3.265 0.984 -9.968 1.00 95.31 88 LEU A O 1
ATOM 738 N N . LEU A 1 89 ? -1.926 1.722 -8.322 1.00 95.25 89 LEU A N 1
ATOM 739 C CA . LEU A 1 89 ? -2.960 1.703 -7.283 1.00 95.25 89 LEU A CA 1
ATOM 740 C C . LEU A 1 89 ? -4.151 2.604 -7.636 1.00 95.25 89 LEU A C 1
ATOM 742 O O . LEU A 1 89 ? -5.294 2.168 -7.524 1.00 95.25 89 LEU A O 1
ATOM 746 N N . GLN A 1 90 ? -3.898 3.827 -8.110 1.00 94.25 90 GLN A N 1
ATOM 747 C CA . GLN A 1 90 ? -4.956 4.763 -8.490 1.00 94.25 90 GLN A CA 1
ATOM 748 C C . GLN A 1 90 ? -5.750 4.244 -9.694 1.00 94.25 90 GLN A C 1
ATOM 750 O O . GLN A 1 90 ? -6.972 4.210 -9.645 1.00 94.25 90 GLN A O 1
ATOM 755 N N . LYS A 1 91 ? -5.087 3.727 -10.735 1.00 92.56 91 LYS A N 1
ATOM 756 C CA . LYS A 1 91 ? -5.777 3.143 -11.899 1.00 92.56 91 LYS A CA 1
ATOM 757 C C . LYS A 1 91 ? -6.603 1.906 -11.548 1.00 92.56 91 LYS A C 1
ATOM 759 O O . LYS A 1 91 ? -7.620 1.648 -12.193 1.00 92.56 91 LYS A O 1
ATOM 764 N N . LEU A 1 92 ? -6.173 1.123 -10.557 1.00 91.00 92 LEU A N 1
ATOM 765 C CA . LEU A 1 92 ? -6.940 -0.016 -10.049 1.00 91.00 92 LEU A CA 1
ATOM 766 C C . LEU A 1 92 ? -8.198 0.445 -9.305 1.00 91.00 92 LEU A C 1
ATOM 768 O O . LEU A 1 92 ? -9.247 -0.159 -9.512 1.00 91.00 92 LEU A O 1
ATOM 772 N N . MET A 1 93 ? -8.099 1.519 -8.514 1.00 88.81 93 MET A N 1
ATOM 773 C CA . MET A 1 93 ? -9.245 2.164 -7.862 1.00 88.81 93 MET A CA 1
ATOM 774 C C . MET A 1 93 ? -10.225 2.747 -8.889 1.00 88.81 93 MET A C 1
ATOM 776 O O . MET A 1 93 ? -11.416 2.457 -8.836 1.00 88.81 93 MET A O 1
ATOM 780 N N . ASP A 1 94 ? -9.722 3.510 -9.863 1.00 88.81 94 ASP A N 1
ATOM 781 C CA . ASP A 1 94 ? -10.550 4.230 -10.839 1.00 88.81 94 ASP A CA 1
ATOM 782 C C . ASP A 1 94 ? -11.365 3.287 -11.736 1.00 88.81 94 ASP A C 1
ATOM 784 O O . ASP A 1 94 ? -12.472 3.617 -12.158 1.00 88.81 94 ASP A O 1
ATOM 788 N N . LYS A 1 95 ? -10.815 2.113 -12.078 1.00 82.06 95 LYS A N 1
ATOM 789 C CA . LYS A 1 95 ? -11.444 1.212 -13.054 1.00 82.06 95 LYS A CA 1
ATOM 790 C C . LYS A 1 95 ? -12.603 0.372 -12.509 1.00 82.06 95 LYS A C 1
ATOM 792 O O . LYS A 1 95 ? -13.287 -0.235 -13.332 1.00 82.06 95 LYS A O 1
ATOM 797 N N . GLY A 1 96 ? -12.840 0.307 -11.199 1.00 68.38 96 GLY A N 1
ATOM 798 C CA . GLY A 1 96 ? -13.934 -0.514 -10.667 1.00 68.38 96 GLY A CA 1
ATOM 799 C C . GLY A 1 96 ? -13.669 -2.037 -10.703 1.00 68.38 96 GLY A C 1
ATOM 800 O O . GLY A 1 96 ? -12.845 -2.505 -11.487 1.00 68.38 96 GLY A O 1
ATOM 801 N N . GLN A 1 97 ? -14.369 -2.773 -9.822 1.00 59.94 97 GLN A N 1
ATOM 802 C CA . GLN A 1 97 ? -14.593 -4.236 -9.665 1.00 59.94 97 GLN A CA 1
ATOM 803 C C . GLN A 1 97 ? -13.554 -5.263 -10.203 1.00 59.94 97 GLN A C 1
ATOM 805 O O . GLN A 1 97 ? -13.093 -5.218 -11.342 1.00 59.94 97 GLN A O 1
ATOM 810 N N . HIS A 1 98 ? -13.279 -6.298 -9.390 1.00 58.31 98 HIS A N 1
ATOM 811 C CA . HIS A 1 98 ? -12.414 -7.470 -9.667 1.00 58.31 98 HIS A CA 1
ATOM 812 C C . HIS A 1 98 ? -10.901 -7.208 -9.708 1.00 58.31 98 HIS A C 1
ATOM 814 O O . HIS A 1 98 ? -10.127 -8.027 -10.217 1.00 58.31 98 HIS A O 1
ATOM 820 N N . LYS A 1 99 ? -10.455 -6.080 -9.156 1.00 67.19 99 LYS A N 1
ATOM 821 C CA . LYS A 1 99 ? -9.035 -5.684 -9.106 1.00 67.19 99 LYS A CA 1
ATOM 822 C C . LYS A 1 99 ? -8.506 -5.483 -7.695 1.00 67.19 99 LYS A C 1
ATOM 824 O O . LYS A 1 99 ? -7.321 -5.186 -7.525 1.00 67.19 99 LYS A O 1
ATOM 829 N N . GLU A 1 100 ? -9.350 -5.756 -6.703 1.00 78.31 100 GLU A N 1
ATOM 830 C CA . GLU A 1 100 ? -9.000 -5.793 -5.288 1.00 78.31 100 GLU A CA 1
ATOM 831 C C . GLU A 1 100 ? -7.774 -6.686 -5.062 1.00 78.31 100 GLU A C 1
ATOM 833 O O . GLU A 1 100 ? -6.824 -6.295 -4.395 1.00 78.31 100 GLU A O 1
ATOM 838 N N . ALA A 1 101 ? -7.724 -7.851 -5.715 1.00 86.69 101 ALA A N 1
ATOM 839 C CA . ALA A 1 101 ? -6.626 -8.798 -5.546 1.00 86.69 101 ALA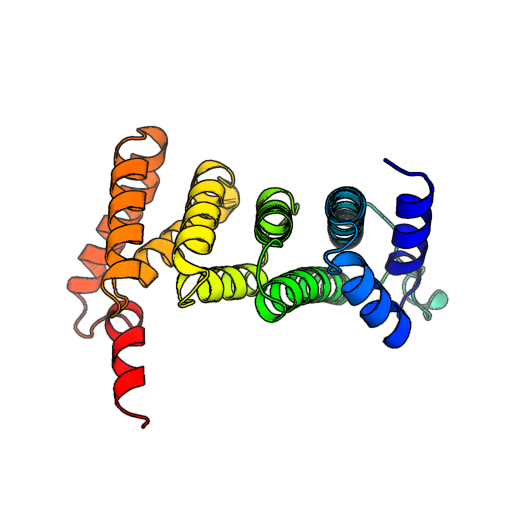 A CA 1
ATOM 840 C C . ALA A 1 101 ? -5.252 -8.226 -5.948 1.00 86.69 101 ALA A C 1
ATOM 842 O O . ALA A 1 101 ? -4.265 -8.482 -5.259 1.00 86.69 101 ALA A O 1
ATOM 843 N N . LEU A 1 102 ? -5.166 -7.458 -7.043 1.00 89.75 102 LEU A N 1
ATOM 844 C CA . LEU A 1 102 ? -3.900 -6.846 -7.461 1.00 89.75 102 LEU A CA 1
ATOM 845 C C . LEU A 1 102 ? -3.561 -5.631 -6.595 1.00 89.75 102 LEU A C 1
ATOM 847 O O . LEU A 1 102 ? -2.411 -5.486 -6.192 1.00 89.75 102 LEU A O 1
ATOM 851 N N . PHE A 1 103 ? -4.549 -4.794 -6.271 1.00 92.81 103 PHE A N 1
ATOM 852 C CA . PHE A 1 103 ? -4.360 -3.657 -5.366 1.00 92.81 103 PHE A CA 1
ATOM 853 C C . PHE A 1 103 ? -3.795 -4.118 -4.016 1.00 92.81 103 PHE A C 1
ATOM 855 O O . PHE A 1 103 ? -2.782 -3.606 -3.538 1.00 92.81 103 PHE A O 1
ATOM 862 N N . HIS A 1 104 ? -4.413 -5.151 -3.448 1.00 93.06 104 HIS A N 1
ATOM 863 C CA . HIS A 1 104 ? -4.019 -5.769 -2.192 1.00 93.06 104 HIS A CA 1
ATOM 864 C C . HIS A 1 104 ? -2.597 -6.326 -2.255 1.00 93.06 104 HIS A C 1
ATOM 866 O O . HIS A 1 104 ? -1.756 -5.982 -1.427 1.00 93.06 104 HIS A O 1
ATOM 872 N N . LYS A 1 105 ? -2.297 -7.128 -3.285 1.00 93.19 105 LYS A N 1
ATOM 873 C CA . LYS A 1 105 ? -0.961 -7.702 -3.480 1.00 93.19 105 LYS A CA 1
ATOM 874 C C . LYS A 1 105 ? 0.113 -6.644 -3.675 1.00 93.19 105 LYS A C 1
ATOM 876 O O . LYS A 1 105 ? 1.185 -6.783 -3.106 1.00 93.19 105 LYS A O 1
ATOM 881 N N . LEU A 1 106 ? -0.153 -5.577 -4.430 1.00 95.19 106 LEU A N 1
ATOM 882 C CA . LEU A 1 106 ? 0.810 -4.485 -4.598 1.00 95.19 106 LEU A CA 1
ATOM 883 C C . LEU A 1 106 ? 1.189 -3.866 -3.250 1.00 95.19 106 LEU A C 1
ATOM 885 O O . LEU A 1 106 ? 2.364 -3.605 -3.013 1.00 95.19 106 LEU A O 1
ATOM 889 N N . LEU A 1 107 ? 0.228 -3.670 -2.348 1.00 96.31 107 LEU A N 1
ATOM 890 C CA . LEU A 1 107 ? 0.506 -3.123 -1.020 1.00 96.31 107 LEU A CA 1
ATOM 891 C C . LEU A 1 107 ? 1.180 -4.137 -0.088 1.00 96.31 107 LEU A C 1
ATOM 893 O O . LEU A 1 107 ? 2.091 -3.766 0.654 1.00 96.31 107 LEU A O 1
ATOM 897 N N . LEU A 1 108 ? 0.775 -5.406 -0.107 1.00 95.19 108 LEU A N 1
ATOM 898 C CA . LEU A 1 108 ? 1.369 -6.429 0.757 1.00 95.19 108 LEU A CA 1
ATOM 899 C C . LEU A 1 108 ? 2.775 -6.837 0.317 1.00 95.19 108 LEU A C 1
ATOM 901 O O . LEU A 1 108 ? 3.660 -6.921 1.165 1.00 95.19 108 LEU A O 1
ATOM 905 N N . ASP A 1 109 ? 3.005 -6.987 -0.984 1.00 94.69 109 ASP A N 1
ATOM 906 C CA . ASP A 1 109 ? 4.234 -7.572 -1.524 1.00 94.69 109 ASP A CA 1
ATOM 907 C C . ASP A 1 109 ? 5.249 -6.514 -1.984 1.00 94.69 109 ASP A C 1
ATOM 909 O O . ASP A 1 109 ? 6.418 -6.840 -2.214 1.00 94.69 109 ASP A O 1
ATOM 913 N N . SER A 1 110 ? 4.860 -5.235 -2.096 1.00 93.94 110 SER A N 1
ATOM 914 C CA . SER A 1 110 ? 5.825 -4.174 -2.414 1.00 93.94 110 SER A CA 1
ATOM 915 C C . SER A 1 110 ? 6.924 -4.111 -1.343 1.00 93.94 110 SER A C 1
ATOM 917 O O . SER A 1 110 ? 6.625 -4.083 -0.149 1.00 93.94 110 SER A O 1
ATOM 919 N N . PRO A 1 111 ? 8.211 -3.998 -1.697 1.00 91.31 111 PRO A N 1
ATOM 920 C CA . PRO A 1 111 ? 9.276 -3.902 -0.696 1.00 91.31 111 PRO A CA 1
ATOM 921 C C . PRO A 1 111 ? 9.111 -2.727 0.284 1.00 91.31 111 PRO A C 1
ATOM 923 O O . PRO A 1 111 ? 9.555 -2.799 1.431 1.00 91.31 111 PRO A O 1
ATOM 926 N N . LEU A 1 112 ? 8.443 -1.659 -0.156 1.00 93.56 112 LEU A N 1
ATOM 927 C CA . LEU A 1 112 ? 8.136 -0.467 0.626 1.00 93.56 112 LEU A CA 1
ATOM 928 C C . LEU A 1 112 ? 6.756 0.060 0.223 1.00 93.56 112 LEU A C 1
ATOM 930 O O . LEU A 1 112 ? 6.491 0.259 -0.961 1.00 93.56 112 LEU A O 1
ATOM 934 N N . VAL A 1 113 ? 5.886 0.327 1.195 1.00 95.75 113 VAL A N 1
ATOM 935 C CA . VAL A 1 113 ? 4.655 1.087 0.938 1.00 95.75 113 VAL A CA 1
ATOM 936 C C . VAL A 1 113 ? 4.961 2.540 1.249 1.00 95.75 113 VAL A C 1
ATOM 938 O O . VAL A 1 113 ? 5.274 2.878 2.384 1.00 95.75 113 VAL A O 1
ATOM 941 N N . THR A 1 114 ? 4.952 3.397 0.240 1.00 96.75 114 THR A N 1
ATOM 942 C CA . THR A 1 114 ? 5.291 4.811 0.412 1.00 96.75 114 THR A CA 1
ATOM 943 C C . THR A 1 114 ? 4.171 5.568 1.122 1.00 96.75 114 THR A C 1
ATOM 945 O O . THR A 1 114 ? 3.018 5.136 1.146 1.00 96.75 114 THR A O 1
ATOM 948 N N . THR A 1 115 ? 4.479 6.753 1.648 1.00 95.88 115 THR A N 1
ATOM 949 C CA . THR A 1 115 ? 3.468 7.645 2.234 1.00 95.88 115 THR A CA 1
ATOM 950 C C . THR A 1 115 ? 2.359 7.995 1.234 1.00 95.88 115 THR A C 1
ATOM 952 O O . THR A 1 115 ? 1.198 8.110 1.620 1.00 95.88 115 THR A O 1
ATOM 955 N N . ASN A 1 116 ? 2.678 8.134 -0.057 1.00 97.62 116 ASN A N 1
ATOM 956 C CA . ASN A 1 116 ? 1.672 8.403 -1.086 1.00 97.62 116 ASN A CA 1
ATOM 957 C C . ASN A 1 116 ? 0.809 7.169 -1.388 1.00 97.62 116 ASN A C 1
ATOM 959 O O . ASN A 1 116 ? -0.410 7.305 -1.487 1.00 97.62 116 ASN A O 1
ATOM 963 N N . ALA A 1 117 ? 1.387 5.965 -1.408 1.00 97.75 117 ALA A N 1
ATOM 964 C CA . ALA A 1 117 ? 0.616 4.727 -1.504 1.00 97.75 117 ALA A CA 1
ATOM 965 C C . ALA A 1 117 ? -0.315 4.532 -0.291 1.00 97.75 117 ALA A C 1
ATOM 967 O O . ALA A 1 117 ? -1.468 4.137 -0.461 1.00 97.75 117 ALA A O 1
ATOM 968 N N . LEU A 1 118 ? 0.134 4.889 0.920 1.00 97.06 118 LEU A N 1
ATOM 969 C CA . LEU A 1 118 ? -0.706 4.892 2.124 1.00 97.06 118 LEU A CA 1
ATOM 970 C C . LEU A 1 118 ? -1.888 5.862 2.011 1.00 97.06 118 LEU A C 1
ATOM 972 O O . LEU A 1 118 ? -2.989 5.515 2.424 1.00 97.06 118 LEU A O 1
ATOM 976 N N . LYS A 1 119 ? -1.715 7.040 1.400 1.00 96.38 119 LYS A N 1
ATOM 977 C CA . LYS A 1 119 ? -2.842 7.954 1.133 1.00 96.38 119 LYS A CA 1
ATOM 978 C C . LYS A 1 119 ? -3.862 7.348 0.167 1.00 96.38 119 LYS A C 1
ATOM 980 O O . LYS A 1 119 ? -5.052 7.604 0.312 1.00 96.38 119 LYS A O 1
ATOM 985 N N . ILE A 1 120 ? -3.425 6.558 -0.817 1.00 96.81 120 ILE A N 1
ATOM 986 C CA . ILE A 1 120 ? -4.344 5.855 -1.729 1.00 96.81 120 ILE A CA 1
ATOM 987 C C . ILE A 1 120 ? -5.089 4.741 -0.984 1.00 96.81 120 ILE A C 1
ATOM 989 O O . ILE A 1 120 ? -6.297 4.606 -1.154 1.00 96.81 120 ILE A O 1
ATOM 993 N N . LEU A 1 121 ? -4.406 3.990 -0.114 1.00 97.06 121 LEU A N 1
ATOM 994 C CA . LEU A 1 121 ? -5.064 3.025 0.771 1.00 97.06 121 LEU A CA 1
ATOM 995 C C . LEU A 1 121 ? -6.095 3.704 1.682 1.00 97.06 121 LEU A C 1
ATOM 997 O O . LEU A 1 121 ? -7.206 3.207 1.808 1.00 97.06 121 LEU A O 1
ATOM 1001 N N . GLU A 1 122 ? -5.763 4.851 2.274 1.00 96.06 122 GLU A N 1
ATOM 1002 C CA . GLU A 1 122 ? -6.701 5.614 3.101 1.00 96.06 122 GLU A CA 1
ATOM 1003 C C . GLU A 1 122 ? -7.947 6.022 2.305 1.00 96.06 122 GLU A C 1
ATOM 1005 O O . GLU A 1 122 ? -9.062 5.843 2.788 1.00 96.06 122 GLU A O 1
ATOM 1010 N N . LYS A 1 123 ? -7.782 6.480 1.054 1.00 94.88 123 LYS A N 1
ATOM 1011 C CA . LYS A 1 123 ? -8.920 6.727 0.153 1.00 94.88 123 LYS A CA 1
ATOM 1012 C C . LYS A 1 123 ? -9.754 5.465 -0.064 1.00 94.88 123 LYS A C 1
ATOM 1014 O O . LYS A 1 123 ? -10.972 5.554 -0.014 1.00 94.88 123 LYS A O 1
ATOM 1019 N N . ALA A 1 124 ? -9.127 4.302 -0.251 1.00 94.44 124 ALA A N 1
ATOM 1020 C CA . ALA A 1 124 ? -9.843 3.034 -0.396 1.00 94.44 124 ALA A CA 1
ATOM 1021 C C . ALA A 1 124 ? -10.631 2.654 0.871 1.00 94.44 124 ALA A C 1
ATOM 1023 O O . ALA A 1 124 ? -11.755 2.172 0.769 1.00 94.44 124 ALA A O 1
ATOM 1024 N N . CYS A 1 125 ? -10.090 2.919 2.065 1.00 95.50 125 CYS A N 1
ATOM 1025 C CA . CYS A 1 125 ? -10.805 2.728 3.332 1.00 95.50 125 CYS A CA 1
ATOM 1026 C C . CYS A 1 125 ? -12.007 3.673 3.494 1.00 95.50 125 CYS A C 1
ATOM 1028 O O . CYS A 1 125 ? -12.924 3.361 4.248 1.00 95.50 125 CYS A O 1
ATOM 1030 N N . LEU A 1 126 ? -12.000 4.824 2.819 1.00 94.50 126 LEU A N 1
ATOM 1031 C CA . LEU A 1 126 ? -13.052 5.844 2.891 1.00 94.50 126 LEU A CA 1
ATOM 1032 C C . LEU A 1 126 ? -14.015 5.827 1.701 1.00 94.50 126 LEU A C 1
ATOM 1034 O O . LEU A 1 126 ? -14.982 6.587 1.694 1.00 94.50 126 LEU A O 1
ATOM 1038 N N . ASP A 1 127 ? -13.768 4.973 0.716 1.00 92.19 127 ASP A N 1
ATOM 1039 C CA . ASP A 1 127 ? -14.602 4.823 -0.470 1.00 92.19 127 ASP A CA 1
ATOM 1040 C C . ASP A 1 127 ? -15.965 4.197 -0.120 1.00 92.19 127 ASP A C 1
ATOM 1042 O O . ASP A 1 127 ? -16.115 3.531 0.903 1.00 92.19 127 ASP A O 1
ATOM 1046 N N . GLU A 1 128 ? -17.004 4.429 -0.916 1.00 89.31 128 GLU A N 1
ATOM 1047 C CA . GLU A 1 128 ? -18.331 3.849 -0.652 1.00 89.31 128 GLU A CA 1
ATOM 1048 C C . GLU A 1 128 ? -18.407 2.363 -1.011 1.00 89.31 128 GLU A C 1
ATOM 1050 O O . GLU A 1 128 ? -19.115 1.605 -0.355 1.00 89.31 128 GLU A O 1
ATOM 1055 N N . VAL A 1 129 ? -17.647 1.934 -2.016 1.00 87.12 129 VAL A N 1
ATOM 1056 C CA . VAL A 1 129 ? -17.648 0.564 -2.536 1.00 87.12 129 VAL A CA 1
ATOM 1057 C C . VAL A 1 129 ? -16.472 -0.228 -1.969 1.00 87.12 129 VAL A C 1
ATOM 1059 O O . VAL A 1 129 ? -16.618 -1.395 -1.605 1.00 87.12 129 VAL A O 1
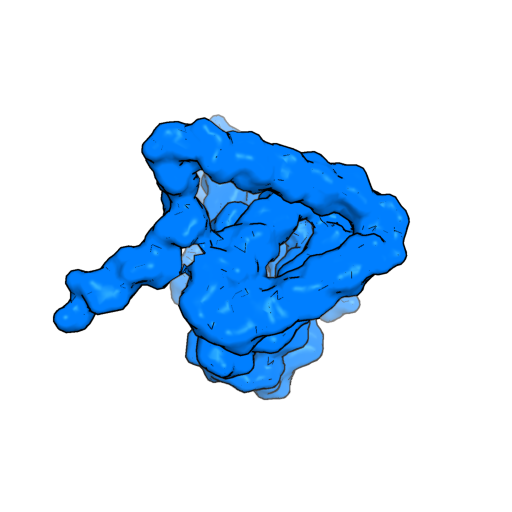ATOM 1062 N N . TYR A 1 130 ? -15.302 0.401 -1.854 1.00 89.12 130 TYR A N 1
ATOM 1063 C CA . TYR A 1 130 ? -14.063 -0.274 -1.463 1.00 89.12 130 TYR A CA 1
ATOM 1064 C C . TYR A 1 130 ? -13.779 -0.284 0.040 1.00 89.12 130 TYR A C 1
ATOM 1066 O O . TYR A 1 130 ? -12.817 -0.937 0.440 1.00 89.12 130 TYR A O 1
ATOM 1074 N N . CYS A 1 131 ? -14.605 0.357 0.878 1.00 92.69 131 CYS A N 1
ATOM 1075 C CA . CYS A 1 131 ? -14.351 0.523 2.317 1.00 92.69 131 CYS A CA 1
ATOM 1076 C C . CYS A 1 131 ? -13.912 -0.775 3.014 1.00 92.69 131 CYS A C 1
ATOM 1078 O O . CYS A 1 131 ? -12.822 -0.847 3.586 1.00 92.69 131 CYS A O 1
ATOM 1080 N N . ALA A 1 132 ? -14.728 -1.831 2.920 1.00 92.69 132 ALA A N 1
ATOM 1081 C CA . ALA A 1 132 ? -14.453 -3.111 3.573 1.00 92.69 132 ALA A CA 1
ATOM 1082 C C . ALA A 1 132 ? -13.153 -3.762 3.065 1.00 92.69 132 ALA A C 1
ATOM 1084 O O . ALA A 1 132 ? -12.375 -4.331 3.838 1.00 92.69 132 ALA A O 1
ATOM 1085 N N . PHE A 1 133 ? -12.884 -3.646 1.766 1.00 93.06 133 PHE A N 1
ATOM 1086 C CA . PHE A 1 133 ? -11.672 -4.166 1.145 1.00 93.06 133 PHE A CA 1
ATOM 1087 C C . PHE A 1 133 ? -10.418 -3.368 1.551 1.00 93.06 133 PHE A C 1
ATOM 1089 O O . PHE A 1 133 ? -9.393 -3.959 1.910 1.00 93.06 133 PHE A O 1
ATOM 1096 N N . GLY A 1 134 ? -10.499 -2.035 1.549 1.00 95.12 134 GLY A N 1
ATOM 1097 C CA . GLY A 1 134 ? -9.440 -1.150 2.030 1.00 95.12 134 GLY A CA 1
ATOM 1098 C C . GLY A 1 134 ? -9.101 -1.451 3.488 1.00 95.12 134 GLY A C 1
ATOM 1099 O O . GLY A 1 134 ? -7.937 -1.680 3.816 1.00 95.12 134 GLY A O 1
ATOM 1100 N N . MET A 1 135 ? -10.124 -1.594 4.335 1.00 96.69 135 MET A N 1
ATOM 1101 C CA . MET A 1 135 ? -9.958 -1.968 5.741 1.00 96.69 135 MET A CA 1
ATOM 1102 C C . MET A 1 135 ? -9.318 -3.347 5.924 1.00 96.69 135 MET A C 1
ATOM 1104 O O . MET A 1 135 ? -8.423 -3.499 6.756 1.00 96.69 135 MET A O 1
ATOM 1108 N N . THR A 1 136 ? -9.698 -4.335 5.111 1.00 96.12 136 THR A N 1
ATOM 1109 C CA . THR A 1 136 ? -9.065 -5.665 5.121 1.00 96.12 136 THR A CA 1
ATOM 1110 C C . THR A 1 136 ? -7.582 -5.577 4.750 1.00 96.12 136 THR A C 1
ATOM 1112 O O . THR A 1 136 ? -6.732 -6.169 5.413 1.00 96.12 136 THR A O 1
ATOM 1115 N N . THR A 1 137 ? -7.247 -4.773 3.741 1.00 96.88 137 THR A N 1
ATOM 1116 C CA . THR A 1 137 ? -5.856 -4.548 3.321 1.00 96.88 137 THR A CA 1
ATOM 1117 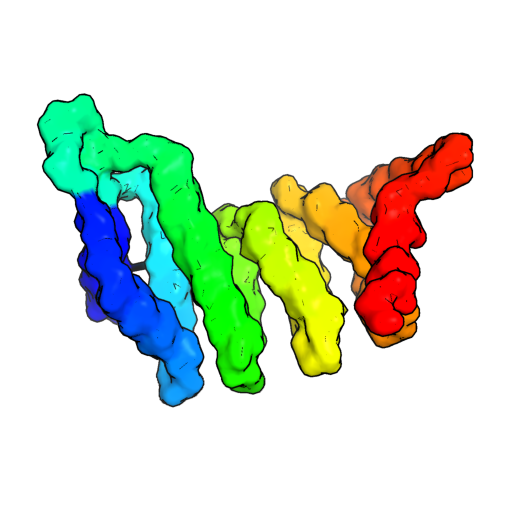C C . THR A 1 137 ? -5.045 -3.838 4.407 1.00 96.88 137 THR A C 1
ATOM 1119 O O . THR A 1 137 ? -3.933 -4.263 4.718 1.00 96.88 137 THR A O 1
ATOM 1122 N N . LEU A 1 138 ? -5.603 -2.801 5.041 1.00 98.06 138 LEU A N 1
ATOM 1123 C CA . LEU A 1 138 ? -4.977 -2.106 6.170 1.00 98.06 138 LEU A CA 1
ATOM 1124 C C . LEU A 1 138 ? -4.708 -3.061 7.340 1.00 98.06 138 LEU A C 1
ATOM 1126 O O . LEU A 1 138 ? -3.604 -3.071 7.892 1.00 98.06 138 LEU A O 1
ATOM 1130 N N . ARG A 1 139 ? -5.689 -3.898 7.691 1.00 97.75 139 ARG A N 1
ATOM 1131 C CA . ARG A 1 139 ? -5.543 -4.932 8.719 1.00 97.75 139 ARG A CA 1
ATOM 1132 C C . ARG A 1 139 ? -4.376 -5.866 8.404 1.00 97.75 139 ARG A C 1
ATOM 1134 O O . ARG A 1 139 ? -3.541 -6.111 9.268 1.00 97.75 139 ARG A O 1
ATOM 1141 N N . GLU A 1 140 ? -4.280 -6.378 7.184 1.00 97.50 140 GLU A N 1
ATOM 1142 C CA . GLU A 1 140 ? -3.196 -7.297 6.821 1.00 97.50 140 GLU A CA 1
ATOM 1143 C C . GLU A 1 140 ? -1.821 -6.622 6.822 1.00 97.50 140 GLU A C 1
ATOM 1145 O O . GLU A 1 140 ? -0.843 -7.214 7.287 1.00 97.50 140 GLU A O 1
ATOM 1150 N N . LEU A 1 141 ? -1.735 -5.354 6.414 1.00 97.56 141 LEU A N 1
ATOM 1151 C CA . LEU A 1 141 ? -0.505 -4.568 6.533 1.00 97.56 141 LEU A CA 1
ATOM 1152 C C . LEU A 1 141 ? -0.074 -4.404 7.998 1.00 97.56 141 LEU A C 1
ATOM 1154 O O . LEU A 1 141 ? 1.110 -4.547 8.300 1.00 97.56 141 LEU A O 1
ATOM 1158 N N . LEU A 1 142 ? -1.010 -4.158 8.921 1.00 97.19 142 LEU A N 1
ATOM 1159 C CA . LEU A 1 142 ? -0.725 -4.040 10.361 1.00 97.19 142 LEU A CA 1
ATOM 1160 C C . LEU A 1 142 ? -0.118 -5.322 10.948 1.00 97.19 142 LEU A C 1
ATOM 1162 O O . LEU A 1 142 ? 0.781 -5.261 11.799 1.00 97.19 142 LEU A O 1
ATOM 1166 N N . LEU A 1 143 ? -0.592 -6.474 10.471 1.00 95.69 143 LEU A N 1
ATOM 1167 C CA . LEU A 1 143 ? -0.136 -7.794 10.903 1.00 95.69 143 LEU A CA 1
ATOM 1168 C C . LEU A 1 143 ? 1.219 -8.173 10.290 1.00 95.69 143 LEU A C 1
ATOM 1170 O O . LEU A 1 143 ? 2.023 -8.833 10.946 1.00 95.69 143 LEU A O 1
ATOM 1174 N N . THR A 1 144 ? 1.492 -7.752 9.054 1.00 94.44 144 THR A N 1
ATOM 1175 C CA . THR A 1 144 ? 2.657 -8.220 8.280 1.00 94.44 144 THR A CA 1
ATOM 1176 C C . THR A 1 144 ? 3.833 -7.237 8.258 1.00 94.44 144 THR A C 1
ATOM 1178 O O . THR A 1 144 ? 4.987 -7.663 8.166 1.00 94.44 144 THR A O 1
ATOM 1181 N N . ARG A 1 145 ? 3.601 -5.922 8.389 1.00 93.25 145 ARG A N 1
ATOM 1182 C CA . ARG A 1 145 ? 4.634 -4.879 8.231 1.00 93.25 145 ARG A CA 1
ATOM 1183 C C . ARG A 1 145 ? 5.085 -4.255 9.546 1.00 93.25 145 ARG A C 1
ATOM 1185 O O . ARG A 1 145 ? 4.853 -3.078 9.810 1.00 93.25 145 ARG A O 1
ATOM 1192 N N . ASN A 1 146 ? 5.862 -5.001 10.327 1.00 91.81 146 ASN A N 1
ATOM 1193 C CA . ASN A 1 146 ? 6.380 -4.552 11.631 1.00 91.81 146 ASN A CA 1
ATOM 1194 C C . ASN A 1 146 ? 7.070 -3.171 11.592 1.00 91.81 146 ASN A C 1
ATOM 1196 O O . ASN A 1 146 ? 6.899 -2.378 12.510 1.00 91.81 146 ASN A O 1
ATOM 1200 N N . ARG A 1 147 ? 7.837 -2.869 10.531 1.00 91.69 147 ARG A N 1
ATOM 1201 C CA . ARG A 1 147 ? 8.593 -1.604 10.406 1.00 91.69 147 ARG A CA 1
ATOM 1202 C C . ARG A 1 147 ? 7.713 -0.374 10.179 1.00 91.69 147 ARG A C 1
ATOM 1204 O O . ARG A 1 147 ? 8.096 0.706 10.598 1.00 91.69 147 ARG A O 1
ATOM 1211 N N . GLN A 1 148 ? 6.572 -0.541 9.512 1.00 93.88 148 GLN A N 1
ATOM 1212 C CA . GLN A 1 148 ? 5.644 0.549 9.181 1.00 93.88 148 GLN A CA 1
ATOM 1213 C C . GLN A 1 148 ? 4.397 0.531 10.072 1.00 93.88 148 GLN A C 1
ATOM 1215 O O . GLN A 1 148 ? 3.475 1.316 9.874 1.00 93.88 148 GLN A O 1
ATOM 1220 N N . ARG A 1 149 ? 4.352 -0.365 11.066 1.00 94.31 149 ARG A N 1
ATOM 1221 C CA . ARG A 1 149 ? 3.173 -0.574 11.906 1.00 94.31 149 ARG A CA 1
ATOM 1222 C C . ARG A 1 149 ? 2.734 0.693 12.637 1.00 94.31 149 ARG A C 1
ATOM 1224 O O . ARG A 1 149 ? 1.537 0.902 12.745 1.00 94.31 149 ARG A O 1
ATOM 1231 N N . GLY A 1 150 ? 3.669 1.529 13.096 1.00 94.06 150 GLY A N 1
ATOM 1232 C CA . GLY A 1 150 ? 3.343 2.805 13.747 1.00 94.06 150 GLY A CA 1
ATOM 1233 C C . GLY A 1 150 ? 2.464 3.695 12.864 1.00 94.06 150 GLY A C 1
ATOM 1234 O O . GLY A 1 150 ? 1.342 4.006 13.241 1.00 94.06 150 GLY A O 1
ATOM 1235 N N . GLU A 1 151 ? 2.914 3.980 11.639 1.00 94.44 151 GLU A N 1
ATOM 1236 C CA . GLU A 1 151 ? 2.170 4.801 10.667 1.00 94.44 151 GLU A CA 1
ATOM 1237 C C . GLU A 1 151 ? 0.810 4.186 10.285 1.00 94.44 151 GLU A C 1
ATOM 1239 O O . GLU A 1 151 ? -0.175 4.895 10.069 1.00 94.44 151 GLU A O 1
ATOM 1244 N N . LEU A 1 152 ? 0.732 2.854 10.214 1.00 96.75 152 LEU A N 1
ATOM 1245 C CA . LEU A 1 152 ? -0.517 2.140 9.935 1.00 96.75 152 LEU A CA 1
ATOM 1246 C C . LEU A 1 152 ? -1.493 2.200 11.120 1.00 96.75 152 LEU A C 1
ATOM 1248 O O . LEU A 1 152 ? -2.700 2.321 10.914 1.00 96.75 152 LEU A O 1
ATOM 1252 N N . ILE A 1 153 ? -0.987 2.126 12.356 1.00 96.19 153 ILE A N 1
ATOM 1253 C CA . ILE A 1 153 ? -1.786 2.312 13.573 1.00 96.19 153 ILE A CA 1
ATOM 1254 C C . ILE A 1 153 ? -2.310 3.747 13.604 1.00 96.19 153 ILE A C 1
ATOM 1256 O O . ILE A 1 153 ? -3.496 3.946 13.851 1.00 96.19 153 ILE A O 1
ATOM 1260 N N . ASP A 1 154 ? -1.471 4.733 13.286 1.00 93.44 154 ASP A N 1
ATOM 1261 C CA . ASP A 1 154 ? -1.895 6.130 13.194 1.00 93.44 154 ASP A CA 1
ATOM 1262 C C . ASP A 1 154 ? -3.032 6.298 12.185 1.00 93.44 154 ASP A C 1
ATOM 1264 O O . ASP A 1 154 ? -4.037 6.936 12.492 1.00 93.44 154 ASP A O 1
ATOM 1268 N N . MET A 1 155 ? -2.926 5.684 11.003 1.00 94.81 155 MET A N 1
ATOM 1269 C CA . MET A 1 155 ? -4.010 5.673 10.019 1.00 94.81 155 MET A CA 1
ATOM 1270 C C . MET A 1 155 ? -5.292 5.037 10.574 1.00 94.81 155 MET A C 1
ATOM 1272 O O . MET A 1 155 ? -6.347 5.660 10.486 1.00 94.81 155 MET A O 1
ATOM 1276 N N . LEU A 1 156 ? -5.215 3.842 11.172 1.00 96.12 156 LEU A N 1
ATOM 1277 C CA . LEU A 1 156 ? -6.379 3.161 11.752 1.00 96.12 156 LEU A CA 1
ATOM 1278 C C . LEU A 1 156 ? -7.076 4.035 12.805 1.00 96.12 156 LEU A C 1
ATOM 1280 O O . LEU A 1 156 ? -8.297 4.163 12.793 1.00 96.12 156 LEU A O 1
ATOM 1284 N N . PHE A 1 157 ? -6.303 4.666 13.691 1.00 92.94 157 PHE A N 1
ATOM 1285 C CA . PHE A 1 157 ? -6.845 5.547 14.724 1.00 92.94 157 PHE A CA 1
ATOM 1286 C C . PHE A 1 157 ? -7.476 6.809 14.138 1.00 92.94 157 PHE A C 1
ATOM 1288 O O . PHE A 1 157 ? -8.547 7.192 14.596 1.00 92.94 157 PHE A O 1
ATOM 1295 N N . ARG A 1 158 ? -6.886 7.425 13.105 1.00 90.75 158 ARG A N 1
ATOM 1296 C CA . ARG A 1 158 ? -7.521 8.556 12.403 1.00 90.75 158 ARG A CA 1
ATOM 1297 C C . ARG A 1 158 ? -8.877 8.154 11.819 1.00 90.75 158 ARG A C 1
ATOM 1299 O O . ARG A 1 158 ? -9.853 8.877 12.000 1.00 90.75 158 ARG A O 1
ATOM 1306 N N . LEU A 1 159 ? -8.964 6.978 11.197 1.00 93.06 159 LEU A N 1
ATOM 1307 C CA . LEU A 1 159 ? -10.209 6.467 10.615 1.00 93.06 159 LEU A CA 1
ATOM 1308 C C . LEU A 1 159 ? -11.306 6.197 11.667 1.00 93.06 159 LEU A C 1
ATOM 1310 O O . LEU A 1 159 ? -12.489 6.344 11.356 1.00 93.06 159 LEU A O 1
ATOM 1314 N N . CYS A 1 160 ? -10.956 5.898 12.926 1.00 91.25 160 CYS A N 1
ATOM 1315 C CA . CYS A 1 160 ? -11.928 5.769 14.026 1.00 91.25 160 CYS A CA 1
ATOM 1316 C C . CYS A 1 160 ? -12.715 7.060 14.315 1.00 91.25 160 CYS A C 1
ATOM 1318 O O . CYS A 1 160 ? -13.796 6.992 14.901 1.00 91.25 160 CYS A O 1
ATOM 1320 N N . PHE A 1 161 ? -12.193 8.224 13.925 1.00 88.00 161 PHE A N 1
ATOM 1321 C CA . PHE A 1 161 ? -12.859 9.520 14.101 1.00 88.00 161 PHE A CA 1
ATOM 1322 C C . PHE A 1 161 ? -13.614 9.975 12.847 1.00 88.00 161 PHE A C 1
ATOM 1324 O O . PHE A 1 161 ? -14.139 11.086 12.810 1.00 88.00 161 PHE A O 1
ATOM 1331 N N . HIS A 1 162 ? -13.707 9.123 11.823 1.00 90.50 162 HIS A N 1
ATOM 1332 C CA . HIS A 1 162 ? -14.471 9.426 10.622 1.00 90.50 162 HIS A CA 1
ATOM 1333 C C . HIS A 1 162 ? -15.982 9.491 10.913 1.00 90.50 162 HIS A C 1
ATOM 1335 O O . HIS A 1 162 ? -16.517 8.779 11.765 1.00 90.50 162 HIS A O 1
ATOM 1341 N N . GLU A 1 163 ? -16.720 10.331 10.192 1.00 89.06 163 GLU A N 1
ATOM 1342 C CA . GLU A 1 163 ? -18.141 10.563 10.481 1.00 89.06 163 GLU A CA 1
ATOM 1343 C C . GLU A 1 163 ? -19.022 9.360 10.115 1.00 89.06 163 GLU A C 1
ATOM 1345 O O . GLU A 1 163 ? -19.900 8.968 10.895 1.00 89.06 163 GLU A O 1
ATOM 1350 N N . ARG A 1 164 ? -18.729 8.718 8.973 1.00 92.38 164 ARG A N 1
ATOM 1351 C CA . ARG A 1 164 ? -19.414 7.504 8.488 1.00 92.38 164 ARG A CA 1
ATOM 1352 C C . ARG A 1 164 ? -19.364 6.377 9.528 1.00 92.38 164 ARG A C 1
ATOM 1354 O O . ARG A 1 164 ? -18.291 5.897 9.890 1.00 92.38 164 ARG A O 1
ATOM 1361 N N . ALA A 1 165 ? -20.538 5.922 9.969 1.00 93.19 165 ALA A N 1
ATOM 1362 C CA . ALA A 1 165 ? -20.678 4.865 10.974 1.00 93.19 165 ALA A CA 1
ATOM 1363 C C . ALA A 1 165 ? -20.060 3.528 10.533 1.00 93.19 165 ALA A C 1
ATOM 1365 O O . ALA A 1 165 ? -19.436 2.850 11.342 1.00 93.19 165 ALA A O 1
ATOM 1366 N N . GLU A 1 166 ? -20.182 3.188 9.250 1.00 95.00 166 GLU A N 1
ATOM 1367 C CA . GLU A 1 166 ? -19.600 1.980 8.658 1.00 95.00 166 GLU A CA 1
ATOM 1368 C C . GLU A 1 166 ? -18.070 1.931 8.809 1.00 95.00 166 GLU A C 1
ATOM 1370 O O . GLU A 1 166 ? -17.534 0.953 9.327 1.00 95.00 166 GLU A O 1
ATOM 1375 N N . VAL A 1 167 ? -17.374 3.019 8.447 1.00 95.31 167 VAL A N 1
ATOM 1376 C CA . VAL A 1 167 ? -15.910 3.139 8.582 1.00 95.31 167 VAL A CA 1
ATOM 1377 C C . VAL A 1 167 ? -15.499 2.950 10.042 1.00 95.31 167 VAL A C 1
ATOM 1379 O O . VAL A 1 167 ? -14.605 2.157 10.342 1.00 95.31 167 VAL A O 1
ATOM 1382 N N . LYS A 1 168 ? -16.192 3.626 10.967 1.00 94.44 168 LYS A N 1
ATOM 1383 C CA . LYS A 1 168 ? -15.938 3.497 12.408 1.00 94.44 168 LYS A CA 1
ATOM 1384 C C . LYS A 1 168 ? -16.114 2.068 12.895 1.00 94.44 168 LYS A C 1
ATOM 1386 O O . LYS A 1 168 ? -15.265 1.575 13.633 1.00 94.44 168 LYS A O 1
ATOM 1391 N N . GLN A 1 169 ? -17.193 1.408 12.483 1.00 95.88 169 GLN A N 1
ATOM 1392 C CA . GLN A 1 169 ? -17.483 0.040 12.891 1.00 95.88 169 GLN A CA 1
ATOM 1393 C C . GLN A 1 169 ? -16.370 -0.915 12.436 1.00 95.88 169 GLN A C 1
ATOM 1395 O O . GLN A 1 169 ? -15.831 -1.651 13.261 1.00 95.88 169 GLN A O 1
ATOM 1400 N N . LEU A 1 170 ? -15.941 -0.825 11.173 1.00 97.38 170 LEU A N 1
ATOM 1401 C CA . LEU A 1 170 ? -14.834 -1.629 10.643 1.00 97.38 170 LEU A CA 1
ATOM 1402 C C . LEU A 1 170 ? -13.508 -1.354 11.364 1.00 97.38 170 LEU A C 1
ATOM 1404 O O . LEU A 1 170 ? -12.752 -2.288 11.646 1.00 97.38 170 LEU A O 1
ATOM 1408 N N . CYS A 1 171 ? -13.223 -0.094 11.702 1.00 96.44 171 CYS A N 1
ATOM 1409 C CA . CYS A 1 171 ? -12.025 0.263 12.463 1.00 96.44 171 CYS A CA 1
ATOM 1410 C C . CYS A 1 171 ? -12.061 -0.311 13.882 1.00 96.44 171 CYS A C 1
ATOM 1412 O O . CYS A 1 171 ? -11.071 -0.882 14.337 1.00 96.44 171 CYS A O 1
ATOM 1414 N N . VAL A 1 172 ? -13.201 -0.209 14.569 1.00 94.81 172 VAL A N 1
ATOM 1415 C CA . VAL A 1 172 ? -13.394 -0.756 15.919 1.00 94.81 172 VAL A CA 1
ATOM 1416 C C . VAL A 1 172 ? -13.268 -2.276 15.917 1.00 94.81 172 VAL A C 1
ATOM 1418 O O . VAL A 1 172 ? -12.614 -2.828 16.801 1.00 94.81 172 VAL A O 1
ATOM 1421 N N . ASP A 1 173 ? -13.852 -2.960 14.938 1.00 97.25 173 ASP A N 1
ATOM 1422 C CA . ASP A 1 173 ? -13.769 -4.419 14.846 1.00 97.25 173 ASP A CA 1
ATOM 1423 C C . ASP A 1 173 ? -12.346 -4.881 14.520 1.00 97.25 173 ASP A C 1
ATOM 1425 O O . ASP A 1 173 ? -11.830 -5.785 15.182 1.00 97.25 173 ASP A O 1
ATOM 1429 N N . THR A 1 174 ? -11.657 -4.174 13.619 1.00 97.38 174 THR A N 1
ATOM 1430 C CA . THR A 1 174 ? -10.223 -4.384 13.366 1.00 97.38 174 THR A CA 1
ATOM 1431 C C . THR A 1 174 ? -9.412 -4.171 14.646 1.00 97.38 174 THR A C 1
ATOM 1433 O 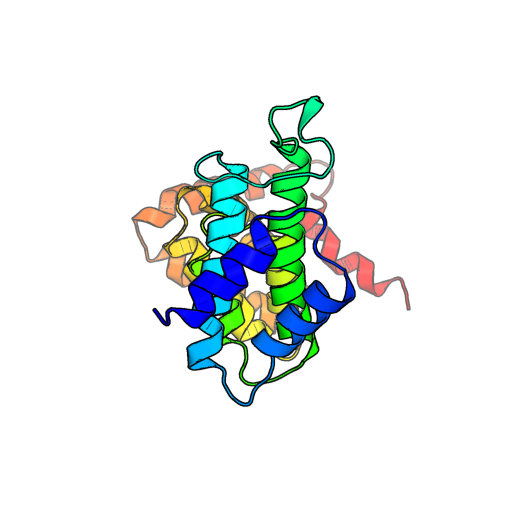O . THR A 1 174 ? -8.594 -5.010 15.012 1.00 97.38 174 THR A O 1
ATOM 1436 N N . LEU A 1 175 ? -9.653 -3.087 15.388 1.00 95.75 175 LEU A N 1
ATOM 1437 C CA . LEU A 1 175 ? -8.928 -2.786 16.621 1.00 95.75 175 LEU A CA 1
ATOM 1438 C C . LEU A 1 175 ? -9.173 -3.840 17.710 1.00 95.75 175 LEU A C 1
ATOM 1440 O O . LEU A 1 175 ? -8.224 -4.241 18.379 1.00 95.75 175 LEU A O 1
ATOM 1444 N N . LYS A 1 176 ? -10.412 -4.322 17.879 1.00 95.44 176 LYS A N 1
ATOM 1445 C CA . LYS A 1 176 ? -10.740 -5.419 18.809 1.00 95.44 176 LYS A CA 1
ATOM 1446 C C . LYS A 1 176 ? -9.959 -6.680 18.468 1.00 95.44 176 LYS A C 1
ATOM 1448 O O . LYS A 1 176 ? -9.403 -7.313 19.366 1.00 95.44 176 LYS A O 1
ATOM 1453 N N . GLU A 1 177 ? -9.895 -7.024 17.186 1.00 96.38 177 GLU A N 1
ATOM 1454 C CA . GLU A 1 177 ? -9.119 -8.167 16.727 1.00 96.38 177 GLU A CA 1
ATOM 1455 C C . GLU A 1 177 ? -7.632 -7.981 17.041 1.00 96.38 177 GLU A C 1
ATOM 1457 O O . GLU A 1 177 ? -7.026 -8.854 17.663 1.00 96.38 177 GLU A O 1
ATOM 1462 N N . LEU A 1 178 ? -7.046 -6.828 16.713 1.00 96.44 178 LEU A N 1
ATOM 1463 C CA . LEU A 1 178 ? -5.640 -6.548 17.013 1.00 96.44 178 LEU A CA 1
ATOM 1464 C C . LEU A 1 178 ? -5.369 -6.556 18.527 1.00 96.44 178 LEU A C 1
ATOM 1466 O O . LEU A 1 178 ? -4.353 -7.089 18.966 1.00 96.44 178 LEU A O 1
ATOM 1470 N N . CYS A 1 179 ? -6.295 -6.057 19.346 1.00 94.62 179 CYS A N 1
ATOM 1471 C CA . CYS A 1 179 ? -6.239 -6.135 20.807 1.00 94.62 179 CYS A CA 1
ATOM 1472 C C . CYS A 1 179 ? -6.336 -7.570 21.343 1.00 94.62 179 CYS A C 1
ATOM 1474 O O . CYS A 1 179 ? -5.928 -7.816 22.475 1.00 94.62 179 CYS A O 1
ATOM 1476 N N . SER A 1 180 ? -6.836 -8.539 20.577 1.00 96.19 180 SER A N 1
ATOM 1477 C CA . SER A 1 180 ? -6.775 -9.952 20.976 1.00 96.19 180 SER A CA 1
ATOM 1478 C C . SER A 1 180 ? -5.364 -10.545 20.813 1.00 96.19 180 SER A C 1
ATOM 1480 O O . SER A 1 180 ? -5.009 -11.524 21.474 1.00 96.19 180 SER A O 1
ATOM 1482 N N . LEU A 1 181 ? -4.513 -9.911 19.998 1.00 96.81 181 LEU A N 1
ATOM 1483 C CA . LEU A 1 181 ? -3.168 -10.376 19.672 1.00 96.81 181 LEU A CA 1
ATOM 1484 C C . LEU A 1 181 ? -2.137 -9.776 20.635 1.00 96.81 181 LEU A C 1
ATOM 1486 O O . LEU A 1 181 ? -1.781 -8.603 20.547 1.00 96.81 181 LEU A O 1
ATOM 1490 N N . LYS A 1 182 ? -1.581 -10.604 21.530 1.00 95.25 182 LYS A N 1
ATOM 1491 C CA . LYS A 1 182 ? -0.630 -10.166 22.575 1.00 95.25 182 LYS A CA 1
ATOM 1492 C C . LYS A 1 182 ? 0.545 -9.334 22.049 1.00 95.25 182 LYS A C 1
ATOM 1494 O O . LYS A 1 182 ? 0.970 -8.392 22.709 1.00 95.25 182 LYS A O 1
ATOM 1499 N N . TYR A 1 183 ? 1.073 -9.662 20.870 1.00 93.94 183 TYR A N 1
ATOM 1500 C CA . TYR A 1 183 ? 2.214 -8.939 20.301 1.00 93.94 183 TYR A CA 1
ATOM 1501 C C . TYR A 1 183 ? 1.859 -7.523 19.813 1.00 93.94 183 TYR A C 1
ATOM 1503 O O . TYR A 1 183 ? 2.754 -6.692 19.699 1.00 93.94 183 TYR A O 1
ATOM 1511 N N . MET A 1 184 ? 0.577 -7.230 19.567 1.00 95.75 184 MET A N 1
ATOM 1512 C CA . MET A 1 184 ? 0.093 -5.898 19.182 1.00 95.75 184 MET A CA 1
ATOM 1513 C C . MET A 1 184 ? -0.156 -4.992 20.393 1.00 95.75 184 MET A C 1
ATOM 1515 O O . MET A 1 184 ? -0.200 -3.772 20.250 1.00 95.75 184 MET A O 1
ATOM 1519 N N . HIS A 1 185 ? -0.306 -5.561 21.597 1.00 94.19 185 HIS A N 1
ATOM 1520 C CA . HIS A 1 185 ? -0.716 -4.824 22.802 1.00 94.19 185 HIS A CA 1
ATOM 1521 C C . HIS A 1 185 ? 0.176 -3.631 23.105 1.00 94.19 185 HIS A C 1
ATOM 1523 O O . HIS A 1 185 ? -0.327 -2.575 23.475 1.00 94.19 185 HIS A O 1
ATOM 1529 N N . ARG A 1 186 ? 1.494 -3.794 22.962 1.00 93.94 186 ARG A N 1
ATOM 1530 C CA . ARG A 1 186 ? 2.446 -2.717 23.238 1.00 93.94 186 ARG A CA 1
ATOM 1531 C C . ARG A 1 186 ? 2.214 -1.534 22.304 1.00 93.94 186 ARG A C 1
ATOM 1533 O O . ARG A 1 186 ? 2.070 -0.417 22.788 1.00 93.94 186 ARG A O 1
ATOM 1540 N N . ASP A 1 187 ? 2.160 -1.792 21.002 1.00 94.31 187 ASP A N 1
ATOM 1541 C CA . ASP A 1 187 ? 2.049 -0.748 19.983 1.00 94.31 187 ASP A CA 1
ATOM 1542 C C . ASP A 1 187 ? 0.703 -0.015 20.106 1.00 94.31 187 ASP A C 1
ATOM 1544 O O . ASP A 1 187 ? 0.659 1.215 20.135 1.00 94.31 187 ASP A O 1
ATOM 1548 N N . LEU A 1 188 ? -0.389 -0.761 20.310 1.00 95.56 188 LEU A N 1
ATOM 1549 C CA . LEU A 1 188 ? -1.724 -0.192 20.519 1.00 95.56 188 LEU A CA 1
ATOM 1550 C C . LEU A 1 188 ? -1.829 0.596 21.829 1.00 95.56 188 LEU A C 1
ATOM 1552 O O . LEU A 1 188 ? -2.407 1.679 21.852 1.00 95.56 188 LEU A O 1
ATOM 1556 N N . ARG A 1 189 ? -1.258 0.086 22.928 1.00 94.06 189 ARG A N 1
ATOM 1557 C CA . ARG A 1 189 ? -1.256 0.783 24.222 1.00 94.06 189 ARG A CA 1
ATOM 1558 C C . ARG A 1 189 ? -0.490 2.096 24.140 1.00 94.06 189 ARG A C 1
ATOM 1560 O O . ARG A 1 189 ? -0.956 3.087 24.692 1.00 94.06 189 ARG A O 1
ATOM 1567 N N . MET A 1 190 ? 0.662 2.105 23.468 1.00 94.56 190 MET A N 1
ATOM 1568 C CA . MET A 1 190 ? 1.430 3.331 23.248 1.00 94.56 190 MET A CA 1
ATOM 1569 C C . MET A 1 190 ? 0.591 4.367 22.503 1.00 94.56 190 MET A C 1
ATOM 1571 O O . MET A 1 190 ? 0.507 5.503 22.966 1.00 94.56 190 MET A O 1
ATOM 1575 N N . LYS A 1 191 ? -0.106 3.957 21.433 1.00 93.56 191 LYS A N 1
ATOM 1576 C CA . LYS A 1 191 ? -0.991 4.869 20.704 1.00 93.56 191 LYS A CA 1
ATOM 1577 C C . LYS A 1 191 ? -2.146 5.375 21.565 1.00 93.56 191 LYS A C 1
ATOM 1579 O O . LYS A 1 191 ? -2.429 6.564 21.572 1.00 93.56 191 LYS A O 1
ATOM 1584 N N . LEU A 1 192 ? -2.792 4.505 22.338 1.00 91.31 192 LEU A N 1
ATOM 1585 C CA . LEU A 1 192 ? -3.884 4.904 23.231 1.00 91.31 192 LEU A CA 1
ATOM 1586 C C . LEU A 1 192 ? -3.434 5.925 24.281 1.00 91.31 192 LEU A C 1
ATOM 1588 O O . LEU A 1 192 ? -4.151 6.886 24.534 1.00 91.31 192 LEU A O 1
ATOM 1592 N N . ILE A 1 193 ? -2.255 5.738 24.878 1.00 93.44 193 ILE A N 1
ATOM 1593 C CA . ILE A 1 193 ? -1.693 6.700 25.837 1.00 93.44 193 ILE A CA 1
ATOM 1594 C C . ILE A 1 193 ? -1.432 8.045 25.154 1.00 93.44 193 ILE A C 1
ATOM 1596 O O . ILE A 1 193 ? -1.775 9.080 25.717 1.00 93.44 193 ILE A O 1
ATOM 1600 N N . GLU A 1 194 ? -0.871 8.039 23.943 1.00 91.56 194 GLU A N 1
ATOM 1601 C CA . GLU A 1 194 ? -0.679 9.256 23.148 1.00 91.56 194 GLU A CA 1
ATOM 1602 C C . GLU A 1 194 ? -2.012 9.987 22.912 1.00 91.56 194 GLU A C 1
ATOM 1604 O O . GLU A 1 194 ? -2.116 11.171 23.217 1.00 91.56 194 GLU A O 1
ATOM 1609 N N . GLN A 1 195 ? -3.056 9.270 22.482 1.00 87.88 195 GLN A N 1
ATOM 1610 C CA . GLN A 1 195 ? -4.392 9.839 22.256 1.00 87.88 195 GLN A CA 1
ATOM 1611 C C . GLN A 1 195 ? -5.043 10.371 23.544 1.00 87.88 195 GLN A C 1
ATOM 1613 O O . GLN A 1 195 ? -5.706 11.404 23.530 1.00 87.88 195 GLN A O 1
ATOM 1618 N N . LEU A 1 196 ? -4.854 9.698 24.682 1.00 89.00 196 LEU A N 1
ATOM 1619 C CA . LEU A 1 196 ? -5.356 10.182 25.971 1.00 89.00 196 LEU A CA 1
ATOM 1620 C C . LEU A 1 196 ? -4.645 11.466 26.412 1.00 89.00 196 LEU A C 1
ATOM 1622 O O . LEU A 1 196 ? -5.293 12.376 26.924 1.00 89.00 196 LEU A O 1
ATOM 1626 N N . ASN A 1 197 ? -3.332 11.555 26.197 1.00 90.44 197 ASN A N 1
ATOM 1627 C CA . ASN A 1 197 ? -2.562 12.760 26.497 1.00 90.44 197 ASN A CA 1
ATOM 1628 C C . ASN A 1 197 ? -2.985 13.922 25.593 1.00 90.44 197 ASN A C 1
ATOM 1630 O O . ASN A 1 197 ? -3.117 15.050 26.060 1.00 90.44 197 ASN A O 1
ATOM 1634 N N . GLU A 1 198 ? -3.262 13.653 24.323 1.00 88.56 198 GLU A N 1
ATOM 1635 C CA . GLU A 1 198 ? -3.807 14.632 23.386 1.00 88.56 198 GLU A CA 1
ATOM 1636 C C . GLU A 1 198 ? -5.143 15.234 23.854 1.00 88.56 198 GLU A C 1
ATOM 1638 O O . GLU A 1 198 ? -5.361 16.433 23.696 1.00 88.56 198 GLU A O 1
ATOM 1643 N N . CYS A 1 199 ? -6.007 14.451 24.510 1.00 84.94 199 CYS A N 1
ATOM 1644 C CA . CYS A 1 199 ? -7.249 14.956 25.113 1.00 84.94 199 CYS A CA 1
ATOM 1645 C C . CYS A 1 199 ? -7.029 15.937 26.278 1.00 84.94 199 CYS A C 1
ATOM 1647 O O . CYS A 1 199 ? -7.977 16.595 26.702 1.00 84.94 199 CYS A O 1
ATOM 1649 N N . THR A 1 200 ? -5.812 16.030 26.821 1.00 89.12 200 THR A N 1
ATOM 1650 C CA . THR A 1 200 ? -5.465 17.007 27.869 1.00 89.12 200 THR A CA 1
ATOM 1651 C C . THR A 1 200 ? -4.977 18.340 27.301 1.00 89.12 200 THR A C 1
ATOM 1653 O O . THR A 1 200 ? -4.777 19.293 28.055 1.00 89.12 200 THR A O 1
ATOM 1656 N N . LEU A 1 201 ? -4.777 18.424 25.980 1.00 88.25 201 LEU A N 1
ATOM 1657 C CA . LEU A 1 201 ? -4.321 19.640 25.319 1.00 88.25 201 LEU A CA 1
ATOM 1658 C C . LEU A 1 201 ? -5.425 20.711 25.304 1.00 88.25 201 LEU A C 1
ATOM 1660 O O . LEU A 1 201 ? -6.609 20.387 25.208 1.00 88.25 201 LEU A O 1
ATOM 1664 N N . PRO A 1 202 ? -5.053 22.005 25.345 1.00 87.06 202 PRO A N 1
ATOM 1665 C CA . PRO A 1 202 ? -6.017 23.108 25.358 1.00 87.06 202 PRO A CA 1
ATOM 1666 C C . PRO A 1 202 ? -6.815 23.233 24.053 1.00 87.06 202 PRO A C 1
ATOM 1668 O O . PRO A 1 202 ? -7.875 23.854 24.034 1.00 87.06 202 PRO A O 1
ATOM 1671 N N . THR A 1 203 ? -6.311 22.658 22.962 1.00 83.62 203 THR A N 1
ATOM 1672 C CA . THR A 1 203 ? -6.980 22.615 21.664 1.00 83.62 203 THR A CA 1
ATOM 1673 C C . THR A 1 203 ? -7.051 21.177 21.168 1.00 83.62 203 THR A C 1
ATOM 1675 O O . THR A 1 203 ? -6.038 20.476 21.248 1.00 83.62 203 THR A O 1
ATOM 1678 N N . PRO A 1 204 ? -8.199 20.738 20.620 1.00 77.44 204 PRO A N 1
ATOM 1679 C CA . PRO A 1 204 ? -8.343 19.383 20.113 1.00 77.44 204 PRO A CA 1
ATOM 1680 C C . PRO A 1 204 ? -7.352 19.137 18.961 1.00 77.44 204 PRO A C 1
ATOM 1682 O O . PRO A 1 204 ? -7.203 20.005 18.093 1.00 77.44 204 PRO A O 1
ATOM 1685 N N . PRO A 1 205 ? -6.679 17.975 18.928 1.00 78.81 205 PRO A N 1
ATOM 1686 C CA . PRO A 1 205 ? -5.801 17.606 17.830 1.00 78.81 205 PRO A CA 1
ATOM 1687 C C . PRO A 1 205 ? -6.504 17.658 16.469 1.00 78.81 205 PRO A C 1
ATOM 1689 O O . PRO A 1 205 ? -7.683 17.300 16.374 1.00 78.81 205 PRO A O 1
ATOM 1692 N N . PRO A 1 206 ? -5.789 18.013 15.386 1.00 74.25 206 PRO A N 1
ATOM 1693 C CA . PRO A 1 206 ? -6.379 18.112 14.057 1.00 74.25 206 PRO A CA 1
ATOM 1694 C C . PRO A 1 206 ? -7.093 16.840 13.600 1.00 74.25 206 PRO A C 1
ATOM 1696 O O . PRO A 1 206 ? -8.138 16.951 12.978 1.00 74.25 206 PRO A O 1
ATOM 1699 N N . HIS A 1 207 ? -6.602 15.640 13.923 1.00 73.38 207 HIS A N 1
ATOM 1700 C CA . HIS A 1 207 ? -7.239 14.382 13.507 1.00 73.38 207 HIS A CA 1
ATOM 1701 C C . HIS A 1 207 ? -8.539 14.045 14.244 1.00 73.38 207 HIS A C 1
ATOM 1703 O O . HIS A 1 207 ? -9.308 13.230 13.743 1.00 73.38 207 HIS A O 1
ATOM 1709 N N . PHE A 1 208 ? -8.828 14.675 15.387 1.00 73.25 208 PHE A N 1
ATOM 1710 C CA . PHE A 1 208 ? -10.153 14.588 16.019 1.00 73.25 208 PHE A CA 1
ATOM 1711 C C . PHE A 1 208 ? -11.192 15.457 15.307 1.00 73.25 208 PHE A C 1
ATOM 1713 O O . PHE A 1 208 ? -12.390 15.237 15.462 1.00 73.25 208 PHE A O 1
ATOM 1720 N N . VAL A 1 209 ? -10.737 16.445 14.530 1.00 69.00 209 VAL A N 1
ATOM 1721 C CA . VAL A 1 209 ? -11.582 17.472 13.900 1.00 69.00 209 VAL A CA 1
ATOM 1722 C C . VAL A 1 209 ? -11.523 17.401 12.365 1.00 69.00 209 VAL A C 1
ATOM 1724 O O . VAL A 1 209 ? -12.368 17.962 11.678 1.00 69.00 209 VAL A O 1
ATOM 1727 N N . SER A 1 210 ? -10.554 16.694 11.780 1.00 62.06 210 SER A N 1
ATOM 1728 C CA . SER A 1 210 ? -10.251 16.753 10.344 1.00 62.06 210 SER A CA 1
ATOM 1729 C C . SER A 1 210 ? -11.384 16.260 9.452 1.00 62.06 210 SER A C 1
ATOM 1731 O O . SER A 1 210 ? -11.482 16.701 8.312 1.00 62.06 210 SER A O 1
ATOM 1733 N N . TYR A 1 211 ? -12.240 15.372 9.958 1.00 57.16 211 TYR A N 1
ATOM 1734 C CA . TYR A 1 211 ? -13.349 14.817 9.184 1.00 57.16 211 TYR A CA 1
ATOM 1735 C C . TYR A 1 211 ? -14.652 15.618 9.320 1.00 57.16 211 TYR A C 1
ATOM 1737 O O . TYR A 1 211 ? -15.519 15.464 8.467 1.00 57.16 211 TYR A O 1
ATOM 1745 N N . SER A 1 212 ? -14.763 16.528 10.300 1.00 47.06 212 SER A N 1
ATOM 1746 C CA . SER A 1 212 ? -15.966 17.350 10.509 1.00 47.06 212 SER A CA 1
ATOM 1747 C C . SER A 1 212 ? -16.000 18.653 9.711 1.00 47.06 212 SER A C 1
ATOM 1749 O O . SER A 1 212 ? -17.060 19.247 9.513 1.00 47.06 212 SER A O 1
ATOM 1751 N N . VAL A 1 213 ? -14.859 19.098 9.181 1.00 45.31 213 VAL A N 1
ATOM 1752 C CA . VAL A 1 213 ? -14.765 20.360 8.422 1.00 45.31 213 VAL A CA 1
ATOM 1753 C C . VAL A 1 213 ? -15.252 20.213 6.969 1.00 45.31 213 VAL A C 1
ATOM 1755 O O . VAL A 1 213 ? -15.577 21.210 6.323 1.00 45.31 213 VAL A O 1
ATOM 1758 N N . SER A 1 214 ? -15.387 18.987 6.454 1.00 41.47 214 SER A N 1
ATOM 1759 C CA . SER A 1 214 ? -15.917 18.715 5.105 1.00 41.47 214 SER A CA 1
ATOM 1760 C C . SER A 1 214 ? -17.402 19.073 4.940 1.00 41.47 214 SER A C 1
ATOM 1762 O O . SER A 1 214 ? -17.847 19.266 3.814 1.00 41.47 214 SER A O 1
ATOM 1764 N N . ILE A 1 215 ? -18.158 19.210 6.037 1.00 39.22 215 ILE A N 1
ATOM 1765 C CA . ILE A 1 215 ? -19.600 19.524 6.013 1.00 39.22 215 ILE A CA 1
ATOM 1766 C C . ILE A 1 215 ? -19.875 21.021 5.754 1.00 39.22 215 ILE A C 1
ATOM 1768 O O . ILE A 1 215 ? -20.975 21.388 5.359 1.00 39.22 215 ILE A O 1
ATOM 1772 N N . LEU A 1 216 ? -18.887 21.912 5.907 1.00 34.16 216 LEU A N 1
ATOM 1773 C CA . LEU A 1 216 ? -19.089 23.366 5.752 1.00 34.16 216 LEU A CA 1
ATOM 1774 C C . LEU A 1 216 ? -18.676 23.920 4.378 1.00 34.16 216 LEU A C 1
ATOM 1776 O O . LEU A 1 216 ? -18.565 25.135 4.207 1.00 34.16 216 LEU A O 1
ATOM 1780 N N . LYS A 1 217 ? -18.444 23.050 3.390 1.00 32.75 217 LYS A N 1
ATOM 1781 C CA . LYS A 1 217 ? -18.200 23.440 1.993 1.00 32.75 217 LYS A CA 1
ATOM 1782 C C . LYS A 1 217 ? -19.123 22.674 1.043 1.00 32.75 217 LYS A C 1
ATOM 1784 O O . LYS A 1 217 ? -18.659 21.862 0.247 1.00 32.75 217 LYS A O 1
ATOM 1789 N N . SER A 1 218 ? -20.418 22.960 1.132 1.00 35.06 218 SER A N 1
ATOM 1790 C CA . SER A 1 218 ? -21.408 22.713 0.075 1.00 35.06 218 SER A CA 1
ATOM 1791 C C . SER A 1 218 ? -22.218 23.977 -0.147 1.00 35.06 218 SER A C 1
ATOM 1793 O O . SER A 1 218 ? -22.761 24.465 0.871 1.00 35.06 218 SER A O 1
#

Organism: Strongylus vulgaris (NCBI:txid40348)

Radius of gyration: 19.85 Å; chains: 1; bounding box: 50×40×52 Å

InterPro domains:
  IPR021850 Symplekin/Pta1 [PTHR15245] (3-205)

pLDDT: mean 86.98, std 13.41, range [32.75, 98.06]

Foldseek 3Di:
DDPVLVVLLCLPFQEPPDPVVSLVVLLCVLLDPPDPPVSLVSLLSNLQVLVCLLVVVDHHAYPPCPPPVRRDDSVVSVVVSQVSLLSNLVSNVVPDPDSLVSNLCSLQRRPDCDPSNVVSLLVLCVDPPNVLSSLVSLLVCCVRPPPCNLVSLVSLVLQCLAPDPVSVVSSVVSVVVLCVPPVSVVSNVVVVVVQVVQVVDPDHDCSNCVNVVVVVPD

Secondary structure (DSSP, 8-state):
--HHHHHHHHHHHHEESPPHHHHHHHHHHHH-GGGHHHHHHHHHHHHHHHHHHHTTSS--EES-TTTSTTPPPHHHHHHHHHHHHHHHHHHHHHT-SS-HHHHHHHHHHSS---HHHHHHHHHHHHSTTTHHHHHHHHHHHHHH-TTTHHHHHHHHHHHTT-S-HHHHHHHHHHHHHHHHSGGGHHHHHHHHHHHHHHTTSSS--HHHHTTTGGGG--